Protein AF-0000000087191052 (afdb_homodimer)

Structure (mmCIF, N/CA/C/O backbone):
data_AF-0000000087191052-model_v1
#
loop_
_entity.id
_entity.type
_entity.pdbx_description
1 polymer 'GNAT family N-acetyltransferase'
#
loop_
_atom_site.group_PDB
_atom_site.id
_atom_site.type_symbol
_atom_site.label_atom_id
_atom_site.label_alt_id
_atom_site.label_comp_id
_atom_site.label_asym_id
_atom_site.label_entity_id
_atom_site.label_seq_id
_atom_site.pdbx_PDB_ins_code
_atom_site.Cartn_x
_atom_site.Cartn_y
_atom_site.Cartn_z
_atom_site.occupancy
_atom_site.B_iso_or_equiv
_atom_site.auth_seq_id
_atom_site.auth_comp_id
_atom_site.auth_asym_id
_atom_site.auth_atom_id
_atom_site.pdbx_PDB_model_num
ATOM 1 N N . MET A 1 1 ? -14.734 15.039 -5.195 1 70.12 1 MET A N 1
ATOM 2 C CA . MET A 1 1 ? -14.875 16.094 -4.203 1 70.12 1 MET A CA 1
ATOM 3 C C . MET A 1 1 ? -13.82 17.188 -4.414 1 70.12 1 MET A C 1
ATOM 5 O O . MET A 1 1 ? -12.633 16.938 -4.219 1 70.12 1 MET A O 1
ATOM 9 N N . HIS A 1 2 ? -14.039 18.281 -4.977 1 84.06 2 HIS A N 1
ATOM 10 C CA . HIS A 1 2 ? -13.234 19.469 -5.215 1 84.06 2 HIS A CA 1
ATOM 11 C C . HIS A 1 2 ? -14.086 20.734 -5.172 1 84.06 2 HIS A C 1
ATOM 13 O O . HIS A 1 2 ? -15.188 20.766 -5.723 1 84.06 2 HIS A O 1
ATOM 19 N N . PRO A 1 3 ? -13.711 21.688 -4.445 1 90.75 3 PRO A N 1
ATOM 20 C CA . PRO A 1 3 ? -12.523 21.766 -3.604 1 90.75 3 PRO A CA 1
ATOM 21 C C . PRO A 1 3 ? -12.719 21.141 -2.23 1 90.75 3 PRO A C 1
ATOM 23 O O . PRO A 1 3 ? -13.852 21.016 -1.763 1 90.75 3 PRO A O 1
ATOM 26 N N . ILE A 1 4 ? -11.594 20.703 -1.674 1 92.5 4 ILE A N 1
ATOM 27 C CA . ILE A 1 4 ? -11.594 20.141 -0.323 1 92.5 4 ILE A CA 1
ATOM 28 C C . ILE A 1 4 ? -11.469 21.281 0.695 1 92.5 4 ILE A C 1
ATOM 30 O O . ILE A 1 4 ? -10.617 22.156 0.548 1 92.5 4 ILE A O 1
ATOM 34 N N . THR A 1 5 ? -12.328 21.281 1.663 1 92.88 5 THR A N 1
ATOM 35 C CA . THR A 1 5 ? -12.164 22.078 2.875 1 92.88 5 THR A CA 1
ATOM 36 C C . THR A 1 5 ? -12.609 21.297 4.102 1 92.88 5 THR A C 1
ATOM 38 O O . THR A 1 5 ? -13.742 20.797 4.148 1 92.88 5 THR A O 1
ATOM 41 N N . VAL A 1 6 ? -11.742 21.094 4.977 1 94.81 6 VAL A N 1
ATOM 42 C CA . VAL A 1 6 ? -12.023 20.484 6.273 1 94.81 6 VAL A CA 1
ATOM 43 C C . VAL A 1 6 ? -11.594 21.438 7.391 1 94.81 6 VAL A C 1
ATOM 45 O O . VAL A 1 6 ? -10.438 21.875 7.422 1 94.81 6 VAL A O 1
ATOM 48 N N . THR A 1 7 ? -12.508 21.734 8.273 1 95.25 7 THR A N 1
ATOM 49 C CA . THR A 1 7 ? -12.234 22.734 9.297 1 95.25 7 THR A CA 1
ATOM 50 C C . THR A 1 7 ? -12.258 22.109 10.688 1 95.25 7 THR A C 1
ATOM 52 O O . THR A 1 7 ? -13.164 21.344 11.016 1 95.25 7 THR A O 1
ATOM 55 N N . GLY A 1 8 ? -11.109 22.391 11.438 1 95.19 8 GLY A N 1
ATOM 56 C CA . GLY A 1 8 ? -11.016 22 12.836 1 95.19 8 GLY A CA 1
ATOM 57 C C . GLY A 1 8 ? -11.117 23.172 13.797 1 95.19 8 GLY A C 1
ATOM 58 O O . GLY A 1 8 ? -11.781 24.156 13.5 1 95.19 8 GLY A O 1
ATOM 59 N N . SER A 1 9 ? -10.633 23.016 15.031 1 94.38 9 SER A N 1
ATOM 60 C CA . SER A 1 9 ? -10.734 24.031 16.078 1 94.38 9 SER A CA 1
ATOM 61 C C . SER A 1 9 ? -9.805 25.203 15.789 1 94.38 9 SER A C 1
ATOM 63 O O . SER A 1 9 ? -10.203 26.359 15.898 1 94.38 9 SER A O 1
ATOM 65 N N . ARG A 1 10 ? -8.547 24.844 15.391 1 96.44 10 ARG A N 1
ATOM 66 C CA . ARG A 1 10 ? -7.551 25.906 15.203 1 96.44 10 ARG A CA 1
ATOM 67 C C . ARG A 1 10 ? -6.973 25.859 13.789 1 96.44 10 ARG A C 1
ATOM 69 O O . ARG A 1 10 ? -6.344 26.812 13.344 1 96.44 10 ARG A O 1
ATOM 76 N N . LEU A 1 11 ? -7.203 24.734 13.102 1 97.44 11 LEU A N 1
ATOM 77 C CA . LEU A 1 11 ? -6.613 24.531 11.781 1 97.44 11 LEU A CA 1
ATOM 78 C C . LEU A 1 11 ? -7.684 24.188 10.75 1 97.44 11 LEU A C 1
ATOM 80 O O . LEU A 1 11 ? -8.797 23.797 11.117 1 97.44 11 LEU A O 1
ATOM 84 N N . ARG A 1 12 ? -7.324 24.359 9.508 1 97.06 12 ARG A N 1
ATOM 85 C CA . ARG A 1 12 ? -8.133 23.891 8.391 1 97.06 12 ARG A CA 1
ATOM 86 C C . ARG A 1 12 ? -7.258 23.297 7.289 1 97.06 12 ARG A C 1
ATOM 88 O O . ARG A 1 12 ? -6.113 23.719 7.109 1 97.06 12 ARG A O 1
ATOM 95 N N . LEU A 1 13 ? -7.82 22.312 6.613 1 97.62 13 LEU A N 1
ATOM 96 C CA . LEU A 1 13 ? -7.227 21.797 5.379 1 97.62 13 LEU A CA 1
ATOM 97 C C . LEU A 1 13 ? -7.895 22.422 4.156 1 97.62 13 LEU A C 1
ATOM 99 O O . LEU A 1 13 ? -9.117 22.578 4.121 1 97.62 13 LEU A O 1
ATOM 103 N N . ARG A 1 14 ? -7.156 22.781 3.215 1 97.5 14 ARG A N 1
ATOM 104 C CA . ARG A 1 14 ? -7.691 23.25 1.941 1 97.5 14 ARG A CA 1
ATOM 105 C C . ARG A 1 14 ? -6.758 22.891 0.789 1 97.5 14 ARG A C 1
ATOM 107 O O . ARG A 1 14 ? -5.633 22.453 1.01 1 97.5 14 ARG A O 1
ATOM 114 N N . GLU A 1 15 ? -7.246 23.156 -0.407 1 98.12 15 GLU A N 1
ATOM 115 C CA . GLU A 1 15 ? -6.422 22.891 -1.582 1 98.12 15 GLU A CA 1
ATOM 116 C C . GLU A 1 15 ? -5.168 23.766 -1.579 1 98.12 15 GLU A C 1
ATOM 118 O O . GLU A 1 15 ? -5.211 24.922 -1.147 1 98.12 15 GLU A O 1
ATOM 123 N N . ILE A 1 16 ? -4.055 23.188 -2.062 1 98.44 16 ILE A N 1
ATOM 124 C CA . ILE A 1 16 ? -2.85 23.969 -2.312 1 98.44 16 ILE A CA 1
ATOM 125 C C . ILE A 1 16 ? -3.053 24.844 -3.543 1 98.44 16 ILE A C 1
ATOM 127 O O . ILE A 1 16 ? -3.617 24.406 -4.543 1 98.44 16 ILE A O 1
ATOM 131 N N . ARG A 1 17 ? -2.588 26.062 -3.412 1 97.31 17 ARG A N 1
ATOM 132 C CA . ARG A 1 17 ? -2.688 27.047 -4.488 1 97.31 17 ARG A CA 1
ATOM 133 C C . ARG A 1 17 ? -1.308 27.422 -5.02 1 97.31 17 ARG A C 1
ATOM 135 O O . ARG A 1 17 ? -0.301 27.234 -4.332 1 97.31 17 ARG A O 1
ATOM 142 N N . GLY A 1 18 ? -1.327 27.922 -6.289 1 97.06 18 GLY A N 1
ATOM 143 C CA . GLY A 1 18 ? -0.077 28.406 -6.848 1 97.06 18 GLY A CA 1
ATOM 144 C C . GLY A 1 18 ? 0.587 29.469 -5.992 1 97.06 18 GLY A C 1
ATOM 145 O O . GLY A 1 18 ? 1.815 29.547 -5.93 1 97.06 18 GLY A O 1
ATOM 146 N N . THR A 1 19 ? -0.181 30.234 -5.262 1 97.81 19 THR A N 1
ATOM 147 C CA . THR A 1 19 ? 0.312 31.344 -4.465 1 97.81 19 THR A CA 1
ATOM 148 C C . THR A 1 19 ? 0.917 30.844 -3.154 1 97.81 19 THR A C 1
ATOM 150 O O . THR A 1 19 ? 1.458 31.641 -2.375 1 97.81 19 THR A O 1
ATOM 153 N N . ASP A 1 20 ? 0.966 29.547 -2.902 1 98.62 20 ASP A N 1
ATOM 154 C CA . ASP A 1 20 ? 1.434 29 -1.637 1 98.62 20 ASP A CA 1
ATOM 155 C C . ASP A 1 20 ? 2.928 28.688 -1.69 1 98.62 20 ASP A C 1
ATOM 157 O O . ASP A 1 20 ? 3.492 28.156 -0.731 1 98.62 20 ASP A O 1
ATOM 161 N N . LEU A 1 21 ? 3.529 29 -2.754 1 98.62 21 LEU A N 1
ATOM 162 C CA . LEU A 1 21 ? 4.887 28.531 -3.021 1 98.62 21 LEU A CA 1
ATOM 163 C C . LEU A 1 21 ? 5.832 28.953 -1.899 1 98.62 21 LEU A C 1
ATOM 165 O O . LEU A 1 21 ? 6.535 28.109 -1.336 1 98.62 21 LEU A O 1
ATOM 169 N N . ASP A 1 22 ? 5.848 30.188 -1.52 1 98.5 22 ASP A N 1
ATOM 170 C CA . ASP A 1 22 ? 6.789 30.656 -0.512 1 98.5 22 ASP A CA 1
ATOM 171 C C . ASP A 1 22 ? 6.52 30.016 0.844 1 98.5 22 ASP A C 1
ATOM 173 O O . ASP A 1 22 ? 7.445 29.562 1.524 1 98.5 22 ASP A O 1
ATOM 177 N N . ALA A 1 23 ? 5.312 29.984 1.208 1 98.62 23 ALA A N 1
ATOM 178 C CA . ALA A 1 23 ? 4.945 29.438 2.506 1 98.62 23 ALA A CA 1
ATOM 179 C C . ALA A 1 23 ? 5.262 27.938 2.572 1 98.62 23 ALA A C 1
ATOM 181 O O . ALA A 1 23 ? 5.77 27.453 3.584 1 98.62 23 ALA A O 1
ATOM 182 N N . LEU A 1 24 ? 4.996 27.203 1.52 1 98.69 24 LEU A N 1
ATOM 183 C CA . LEU A 1 24 ? 5.281 25.766 1.483 1 98.69 24 LEU A CA 1
ATOM 184 C C . LEU A 1 24 ? 6.785 25.516 1.461 1 98.69 24 LEU A C 1
ATOM 186 O O . LEU A 1 24 ? 7.27 24.578 2.094 1 98.69 24 LEU A O 1
ATOM 190 N N . HIS A 1 25 ? 7.457 26.375 0.729 1 98.62 25 HIS A N 1
ATOM 191 C CA . HIS A 1 25 ? 8.906 26.219 0.7 1 98.62 25 HIS A CA 1
ATOM 192 C C . HIS A 1 25 ? 9.516 26.453 2.078 1 98.62 25 HIS A C 1
ATOM 194 O O . HIS A 1 25 ? 10.492 25.797 2.455 1 98.62 25 HIS A O 1
ATOM 200 N N . ALA A 1 26 ? 8.93 27.391 2.818 1 98.44 26 ALA A N 1
ATOM 201 C CA . ALA A 1 26 ? 9.391 27.641 4.18 1 98.44 26 ALA A CA 1
ATOM 202 C C . ALA A 1 26 ? 9.266 26.391 5.043 1 98.44 26 ALA A C 1
ATOM 204 O O . ALA A 1 26 ? 10 26.219 6.02 1 98.44 26 ALA A O 1
ATOM 205 N N . VAL A 1 27 ? 8.422 25.469 4.699 1 98.12 27 VAL A N 1
ATOM 206 C CA . VAL A 1 27 ? 8.203 24.234 5.441 1 98.12 27 VAL A CA 1
ATOM 207 C C . VAL A 1 27 ? 9.016 23.109 4.82 1 98.12 27 VAL A C 1
ATOM 209 O O . VAL A 1 27 ? 9.945 22.594 5.445 1 98.12 27 VAL A O 1
ATOM 212 N N . GLN A 1 28 ? 8.812 22.797 3.557 1 97.44 28 GLN A N 1
ATOM 213 C CA . GLN A 1 28 ? 9.391 21.656 2.857 1 97.44 28 GLN A CA 1
ATOM 214 C C . GLN A 1 28 ? 10.891 21.844 2.643 1 97.44 28 GLN A C 1
ATOM 216 O O . GLN A 1 28 ? 11.617 20.875 2.412 1 97.44 28 GLN A O 1
ATOM 221 N N . GLY A 1 29 ? 11.266 23.016 2.627 1 97.12 29 GLY A N 1
ATOM 222 C CA . GLY A 1 29 ? 12.672 23.328 2.439 1 97.12 29 GLY A CA 1
ATOM 223 C C . GLY A 1 29 ? 13.438 23.453 3.744 1 97.12 29 GLY A C 1
ATOM 224 O O . GLY A 1 29 ? 14.648 23.688 3.74 1 97.12 29 GLY A O 1
ATOM 225 N N . HIS A 1 30 ? 12.766 23.312 4.848 1 97.06 30 HIS A N 1
ATOM 226 C CA . HIS A 1 30 ? 13.391 23.484 6.156 1 97.06 30 HIS A CA 1
ATOM 227 C C . HIS A 1 30 ? 14.18 22.234 6.551 1 97.06 30 HIS A C 1
ATOM 229 O O . HIS A 1 30 ? 13.641 21.125 6.547 1 97.06 30 HIS A O 1
ATOM 235 N N . ALA A 1 31 ? 15.367 22.391 6.984 1 94.94 31 ALA A N 1
ATOM 236 C CA . ALA A 1 31 ? 16.281 21.297 7.285 1 94.94 31 ALA A CA 1
ATOM 237 C C . ALA A 1 31 ? 15.742 20.438 8.422 1 94.94 31 ALA A C 1
ATOM 239 O O . ALA A 1 31 ? 15.852 19.203 8.391 1 94.94 31 ALA A O 1
ATOM 240 N N . ASP A 1 32 ? 15.195 21 9.414 1 94.31 32 ASP A N 1
ATOM 241 C CA . ASP A 1 32 ? 14.672 20.266 10.555 1 94.31 32 ASP A CA 1
ATOM 242 C C . ASP A 1 32 ? 13.508 19.375 10.141 1 94.31 32 ASP A C 1
ATOM 244 O O . ASP A 1 32 ? 13.352 18.266 10.656 1 94.31 32 ASP A O 1
ATOM 248 N N . VAL A 1 33 ? 12.672 19.875 9.25 1 94.38 33 VAL A N 1
ATOM 249 C CA . VAL A 1 33 ? 11.555 19.094 8.734 1 94.38 33 VAL A CA 1
ATOM 250 C C . VAL A 1 33 ? 12.078 17.922 7.914 1 94.38 33 VAL A C 1
ATOM 252 O O . VAL A 1 33 ? 11.648 16.781 8.109 1 94.38 33 VAL A O 1
ATOM 255 N N . ALA A 1 34 ? 13.023 18.203 7.07 1 92.69 34 ALA A N 1
ATOM 256 C CA . ALA A 1 34 ? 13.609 17.219 6.168 1 92.69 34 ALA A CA 1
ATOM 257 C C . ALA A 1 34 ? 14.211 16.047 6.953 1 92.69 34 ALA A C 1
ATOM 259 O O . ALA A 1 34 ? 14.164 14.898 6.5 1 92.69 34 ALA A O 1
ATOM 260 N N . GLN A 1 35 ? 14.68 16.281 8.062 1 88.5 35 GLN A N 1
ATOM 261 C CA . GLN A 1 35 ? 15.32 15.258 8.883 1 88.5 35 GLN A CA 1
ATOM 262 C C . GLN A 1 35 ? 14.344 14.141 9.242 1 88.5 35 GLN A C 1
ATOM 264 O O . GLN A 1 35 ? 14.742 12.984 9.406 1 88.5 35 GLN A O 1
ATOM 269 N N . HIS A 1 36 ? 13.125 14.422 9.297 1 86.25 36 HIS A N 1
ATOM 270 C CA . HIS A 1 36 ? 12.117 13.453 9.703 1 86.25 36 HIS A CA 1
ATOM 271 C C . HIS A 1 36 ? 11.43 12.836 8.484 1 86.25 36 HIS A C 1
ATOM 273 O O . HIS A 1 36 ? 10.578 11.961 8.633 1 86.25 36 HIS A O 1
ATOM 279 N N . MET A 1 37 ? 11.797 13.281 7.383 1 85.25 37 MET A N 1
ATOM 280 C CA . MET A 1 37 ? 11.211 12.781 6.148 1 85.25 37 MET A CA 1
ATOM 281 C C . MET A 1 37 ? 12.203 11.906 5.383 1 85.25 37 MET A C 1
ATOM 283 O O . MET A 1 37 ? 12.609 10.852 5.871 1 85.25 37 MET A O 1
ATOM 287 N N . ARG A 1 38 ? 12.617 12.25 4.258 1 79 38 ARG A N 1
ATOM 288 C CA . ARG A 1 38 ? 13.555 11.461 3.461 1 79 38 ARG A CA 1
ATOM 289 C C . ARG A 1 38 ? 14.969 12.031 3.561 1 79 38 ARG A C 1
ATOM 291 O O . ARG A 1 38 ? 15.844 11.672 2.77 1 79 38 ARG A O 1
ATOM 298 N N . GLY A 1 39 ? 15.203 12.922 4.449 1 80.5 39 GLY A N 1
ATOM 299 C CA . GLY A 1 39 ? 16.516 13.398 4.84 1 80.5 39 GLY A CA 1
ATOM 300 C C . GLY A 1 39 ? 16.984 14.586 4.023 1 80.5 39 GLY A C 1
ATOM 301 O O . GLY A 1 39 ? 18.031 15.18 4.324 1 80.5 39 GLY A O 1
ATOM 302 N N . ARG A 1 40 ? 16.25 14.984 2.994 1 88.25 40 ARG A N 1
ATOM 303 C CA . ARG A 1 40 ? 16.734 16.109 2.199 1 88.25 40 ARG A CA 1
ATOM 304 C C . ARG A 1 40 ? 15.664 17.203 2.082 1 88.25 40 ARG A C 1
ATOM 306 O O . ARG A 1 40 ? 14.523 16.906 1.724 1 88.25 40 ARG A O 1
ATOM 313 N N . ALA A 1 41 ? 16.125 18.5 2.303 1 94.69 41 ALA A N 1
ATOM 314 C CA . ALA A 1 41 ? 15.242 19.641 2.109 1 94.69 41 ALA A CA 1
ATOM 315 C C . ALA A 1 41 ? 14.938 19.859 0.63 1 94.69 41 ALA A C 1
ATOM 317 O O . ALA A 1 41 ? 15.82 19.734 -0.218 1 94.69 41 ALA A O 1
ATOM 318 N N . GLN A 1 42 ? 13.75 20.172 0.401 1 96.56 42 GLN A N 1
ATOM 319 C CA . GLN A 1 42 ? 13.367 20.375 -0.989 1 96.56 42 GLN A CA 1
ATOM 320 C C . GLN A 1 42 ? 13.758 21.781 -1.462 1 96.56 42 GLN A C 1
ATOM 322 O O . GLN A 1 42 ? 13.695 22.734 -0.693 1 96.56 42 GLN A O 1
ATOM 327 N N . THR A 1 43 ? 14.148 21.891 -2.676 1 97.62 43 THR A N 1
ATOM 328 C CA . THR A 1 43 ? 14.398 23.188 -3.297 1 97.62 43 THR A CA 1
ATOM 329 C C . THR A 1 43 ? 13.086 23.891 -3.639 1 97.62 43 THR A C 1
ATOM 331 O O . THR A 1 43 ? 12.031 23.25 -3.65 1 97.62 43 THR A O 1
ATOM 334 N N . ARG A 1 44 ? 13.219 25.172 -3.91 1 97.88 44 ARG A N 1
ATOM 335 C CA . ARG A 1 44 ? 12.039 25.938 -4.309 1 97.88 44 ARG A CA 1
ATOM 336 C C . ARG A 1 44 ? 11.406 25.359 -5.566 1 97.88 44 ARG A C 1
ATOM 338 O O . ARG A 1 44 ? 10.18 25.281 -5.668 1 97.88 44 ARG A O 1
ATOM 345 N N . ASP A 1 45 ? 12.242 24.953 -6.547 1 98.12 45 ASP A N 1
ATOM 346 C CA . ASP A 1 45 ? 11.758 24.359 -7.789 1 98.12 45 ASP A CA 1
ATOM 347 C C . ASP A 1 45 ? 11.023 23.047 -7.516 1 98.12 45 ASP A C 1
ATOM 349 O O . ASP A 1 45 ? 9.992 22.766 -8.133 1 98.12 45 ASP A O 1
ATOM 353 N N . GLU A 1 46 ? 11.539 22.266 -6.641 1 97.62 46 GLU A N 1
ATOM 354 C CA . GLU A 1 46 ? 10.898 21.016 -6.285 1 97.62 46 GLU A CA 1
ATOM 355 C C . GLU A 1 46 ? 9.539 21.25 -5.625 1 97.62 46 GLU A C 1
ATOM 357 O O . GLU A 1 46 ? 8.586 20.5 -5.855 1 97.62 46 GLU A O 1
ATOM 362 N N . VAL A 1 47 ? 9.5 22.25 -4.789 1 98.38 47 VAL A N 1
ATOM 363 C CA . VAL A 1 47 ? 8.234 22.609 -4.152 1 98.38 47 VAL A CA 1
ATOM 364 C C . VAL A 1 47 ? 7.242 23.078 -5.211 1 98.38 47 VAL A C 1
ATOM 366 O O . VAL A 1 47 ? 6.062 22.719 -5.176 1 98.38 47 VAL A O 1
ATOM 369 N N . ALA A 1 48 ? 7.684 23.891 -6.168 1 98.5 48 ALA A N 1
ATOM 370 C CA . ALA A 1 48 ? 6.824 24.328 -7.266 1 98.5 48 ALA A CA 1
ATOM 371 C C . ALA A 1 48 ? 6.281 23.141 -8.047 1 98.5 48 ALA A C 1
ATOM 373 O O . ALA A 1 48 ? 5.102 23.109 -8.414 1 98.5 48 ALA A O 1
ATOM 374 N N . GLU A 1 49 ? 7.148 22.203 -8.297 1 98.06 49 GLU A N 1
ATOM 375 C CA . GLU A 1 49 ? 6.719 20.969 -8.961 1 98.06 49 GLU A CA 1
ATOM 376 C C . GLU A 1 49 ? 5.664 20.234 -8.141 1 98.06 49 GLU A C 1
ATOM 378 O O . GLU A 1 49 ? 4.703 19.688 -8.688 1 98.06 49 GLU A O 1
ATOM 383 N N . SER A 1 50 ? 5.934 20.234 -6.852 1 97.12 50 SER A N 1
ATOM 384 C CA . SER A 1 50 ? 4.973 19.578 -5.969 1 97.12 50 SER A CA 1
ATOM 385 C C . SER A 1 50 ? 3.617 20.266 -6.02 1 97.12 50 SER A C 1
ATOM 387 O O . SER A 1 50 ? 2.576 19.609 -5.941 1 97.12 50 SER A O 1
ATOM 389 N N . ILE A 1 51 ? 3.588 21.531 -6.086 1 98.44 51 ILE A N 1
ATOM 390 C CA . ILE A 1 51 ? 2.354 22.312 -6.188 1 98.44 51 ILE A CA 1
ATOM 391 C C . ILE A 1 51 ? 1.637 21.969 -7.492 1 98.44 51 ILE A C 1
ATOM 393 O O . ILE A 1 51 ? 0.417 21.781 -7.508 1 98.44 51 ILE A O 1
ATOM 397 N N . SER A 1 52 ? 2.396 21.891 -8.539 1 98.06 52 SER A N 1
ATOM 398 C CA . SER A 1 52 ? 1.825 21.5 -9.828 1 98.06 52 SER A CA 1
ATOM 399 C C . SER A 1 52 ? 1.214 20.094 -9.758 1 98.06 52 SER A C 1
ATOM 401 O O . SER A 1 52 ? 0.129 19.859 -10.297 1 98.06 52 SER A O 1
ATOM 403 N N . ARG A 1 53 ? 1.905 19.203 -9.102 1 97.62 53 ARG A N 1
ATOM 404 C CA . ARG A 1 53 ? 1.378 17.859 -8.93 1 97.62 53 ARG A CA 1
ATOM 405 C C . ARG A 1 53 ? 0.085 17.875 -8.117 1 97.62 53 ARG A C 1
ATOM 407 O O . ARG A 1 53 ? -0.86 17.156 -8.438 1 97.62 53 ARG A O 1
ATOM 414 N N . ALA A 1 54 ? 0.105 18.672 -7.09 1 97.69 54 ALA A N 1
ATOM 415 C CA . ALA A 1 54 ? -1.092 18.797 -6.262 1 97.69 54 ALA A CA 1
ATOM 416 C C . ALA A 1 54 ? -2.297 19.234 -7.098 1 97.69 54 ALA A C 1
ATOM 418 O O . ALA A 1 54 ? -3.391 18.688 -6.941 1 97.69 54 ALA A O 1
ATOM 419 N N . ALA A 1 55 ? -2.084 20.172 -7.922 1 96.62 55 ALA A N 1
ATOM 420 C CA . ALA A 1 55 ? -3.152 20.641 -8.805 1 96.62 55 ALA A CA 1
ATOM 421 C C . ALA A 1 55 ? -3.633 19.516 -9.719 1 96.62 55 ALA A C 1
ATOM 423 O O . ALA A 1 55 ? -4.836 19.375 -9.953 1 96.62 55 ALA A O 1
ATOM 424 N N . GLY A 1 56 ? -2.707 18.797 -10.281 1 96.5 56 GLY A N 1
ATOM 425 C CA . GLY A 1 56 ? -3.061 17.656 -11.102 1 96.5 56 GLY A CA 1
ATOM 426 C C . GLY A 1 56 ? -3.896 16.625 -10.359 1 96.5 56 GLY A C 1
ATOM 427 O O . GLY A 1 56 ? -4.902 16.141 -10.883 1 96.5 56 GLY A O 1
ATOM 428 N N . HIS A 1 57 ? -3.477 16.297 -9.203 1 97 57 HIS A N 1
ATOM 429 C CA . HIS A 1 57 ? -4.219 15.344 -8.383 1 97 57 HIS A CA 1
ATOM 430 C C . HIS A 1 57 ? -5.609 15.867 -8.047 1 97 57 HIS A C 1
ATOM 432 O O . HIS A 1 57 ? -6.578 15.102 -8.023 1 97 57 HIS A O 1
ATOM 438 N N . ALA A 1 58 ? -5.68 17.125 -7.766 1 96.5 58 ALA A N 1
ATOM 439 C CA . ALA A 1 58 ? -6.945 17.75 -7.387 1 96.5 58 ALA A CA 1
ATOM 440 C C . ALA A 1 58 ? -7.984 17.594 -8.5 1 96.5 58 ALA A C 1
ATOM 442 O O . ALA A 1 58 ? -9.18 17.484 -8.227 1 96.5 58 ALA A O 1
ATOM 443 N N . GLY A 1 59 ? -7.566 17.547 -9.742 1 94.88 59 GLY A N 1
ATOM 444 C CA . GLY A 1 59 ? -8.469 17.469 -10.883 1 94.88 59 GLY A CA 1
ATOM 445 C C . GLY A 1 59 ? -8.664 16.062 -11.391 1 94.88 59 GLY A C 1
ATOM 446 O O . GLY A 1 59 ? -9.422 15.828 -12.336 1 94.88 59 GLY A O 1
ATOM 447 N N . ALA A 1 60 ? -8.008 15.125 -10.773 1 95.94 60 ALA A N 1
ATOM 448 C CA . ALA A 1 60 ? -8.055 13.742 -11.258 1 95.94 60 ALA A CA 1
ATOM 449 C C . ALA A 1 60 ? -9.422 13.117 -11 1 95.94 60 ALA A C 1
ATOM 451 O O . ALA A 1 60 ? -10.07 13.422 -10 1 95.94 60 ALA A O 1
ATOM 452 N N . VAL A 1 61 ? -9.914 12.195 -11.961 1 95.19 61 VAL A N 1
ATOM 453 C CA . VAL A 1 61 ? -11.148 11.43 -11.812 1 95.19 61 VAL A CA 1
ATOM 454 C C . VAL A 1 61 ? -10.883 9.953 -12.102 1 95.19 61 VAL A C 1
ATOM 456 O O . VAL A 1 61 ? -10.633 9.578 -13.242 1 95.19 61 VAL A O 1
ATOM 459 N N . PRO A 1 62 ? -10.969 9.07 -11.18 1 95.12 62 PRO A N 1
ATOM 460 C CA . PRO A 1 62 ? -11.195 9.359 -9.766 1 95.12 62 PRO A CA 1
ATOM 461 C C . PRO A 1 62 ? -9.977 9.969 -9.086 1 95.12 62 PRO A C 1
ATOM 463 O O . PRO A 1 62 ? -8.844 9.711 -9.492 1 95.12 62 PRO A O 1
ATOM 466 N N . ARG A 1 63 ? -10.18 10.797 -8.062 1 97.31 63 ARG A N 1
ATOM 467 C CA . ARG A 1 63 ? -9.094 11.336 -7.238 1 97.31 63 ARG A CA 1
ATOM 468 C C . ARG A 1 63 ? -8.648 10.328 -6.188 1 97.31 63 ARG A C 1
ATOM 470 O O . ARG A 1 63 ? -9.477 9.781 -5.457 1 97.31 63 ARG A O 1
ATOM 477 N N . THR A 1 64 ? -7.344 10.031 -6.133 1 97.88 64 THR A N 1
ATOM 478 C CA . THR A 1 64 ? -6.836 9.055 -5.172 1 97.88 64 THR A CA 1
ATOM 479 C C . THR A 1 64 ? -5.738 9.672 -4.305 1 97.88 64 THR A C 1
ATOM 481 O O . THR A 1 64 ? -5.262 9.039 -3.361 1 97.88 64 THR A O 1
ATOM 484 N N . VAL A 1 65 ? -5.312 10.875 -4.621 1 98.5 65 VAL A N 1
ATOM 485 C CA . VAL A 1 65 ? -4.246 11.562 -3.906 1 98.5 65 VAL A CA 1
ATOM 486 C C . VAL A 1 65 ? -4.723 12.945 -3.479 1 98.5 65 VAL A C 1
ATOM 488 O O . VAL A 1 65 ? -5.203 13.727 -4.305 1 98.5 65 VAL A O 1
ATOM 491 N N . TYR A 1 66 ? -4.641 13.219 -2.227 1 98.5 66 TYR A N 1
ATOM 492 C CA . TYR A 1 66 ? -4.984 14.523 -1.659 1 98.5 66 TYR A CA 1
ATOM 493 C C . TYR A 1 66 ? -3.762 15.188 -1.042 1 98.5 66 TYR A C 1
ATOM 495 O O . TYR A 1 66 ? -3.209 14.695 -0.057 1 98.5 66 TYR A O 1
ATOM 503 N N . MET A 1 67 ? -3.281 16.203 -1.64 1 98.62 67 MET A N 1
ATOM 504 C CA . MET A 1 67 ? -2.248 17.078 -1.104 1 98.62 67 MET A CA 1
ATOM 505 C C . MET A 1 67 ? -2.834 18.438 -0.711 1 98.62 67 MET A C 1
ATOM 507 O O . MET A 1 67 ? -3.318 19.188 -1.567 1 98.62 67 MET A O 1
ATOM 511 N N . LEU A 1 68 ? -2.771 18.719 0.573 1 98.69 68 LEU A N 1
ATOM 512 C CA . LEU A 1 68 ? -3.539 19.859 1.072 1 98.69 68 LEU A CA 1
ATOM 513 C C . LEU A 1 68 ? -2.666 20.781 1.924 1 98.69 68 LEU A C 1
ATOM 515 O O . LEU A 1 68 ? -1.698 20.328 2.539 1 98.69 68 LEU A O 1
ATOM 519 N N . ALA A 1 69 ? -2.99 22.016 1.89 1 98.81 69 ALA A N 1
ATOM 520 C CA . ALA A 1 69 ? -2.363 22.984 2.779 1 98.81 69 ALA A CA 1
ATOM 521 C C . ALA A 1 69 ? -2.961 22.922 4.18 1 98.81 69 ALA A C 1
ATOM 523 O O . ALA A 1 69 ? -4.176 22.766 4.34 1 98.81 69 ALA A O 1
ATOM 524 N N . VAL A 1 70 ? -2.141 22.984 5.16 1 98.81 70 VAL A N 1
ATOM 525 C CA . VAL A 1 70 ? -2.574 23.172 6.539 1 98.81 70 VAL A CA 1
ATOM 526 C C . VAL A 1 70 ? -2.525 24.656 6.895 1 98.81 70 VAL A C 1
ATOM 528 O O . VAL A 1 70 ? -1.457 25.281 6.863 1 98.81 70 VAL A O 1
ATOM 531 N N . VAL A 1 71 ? -3.68 25.188 7.277 1 98.69 71 VAL A N 1
ATOM 532 C CA . VAL A 1 71 ? -3.785 26.625 7.488 1 98.69 71 VAL A CA 1
ATOM 533 C C . VAL A 1 71 ? -4.289 26.906 8.906 1 98.69 71 VAL A C 1
ATOM 535 O O . VAL A 1 71 ? -5.254 26.281 9.359 1 98.69 71 VAL A O 1
ATOM 538 N N . ARG A 1 72 ? -3.586 27.797 9.562 1 98.19 72 ARG A N 1
ATOM 539 C CA . ARG A 1 72 ? -4.004 28.219 10.891 1 98.19 72 ARG A CA 1
ATOM 540 C C . ARG A 1 72 ? -5.164 29.203 10.805 1 98.19 72 ARG A C 1
ATOM 542 O O . ARG A 1 72 ? -5.078 30.219 10.094 1 98.19 72 ARG A O 1
ATOM 549 N N . SER A 1 73 ? -6.148 28.969 11.523 1 95.44 73 SER A N 1
ATOM 550 C CA . SER A 1 73 ? -7.391 29.734 11.414 1 95.44 73 SER A CA 1
ATOM 551 C C . SER A 1 73 ? -7.215 31.141 11.953 1 95.44 73 SER A C 1
ATOM 553 O O . SER A 1 73 ? -7.805 32.094 11.422 1 95.44 73 SER A O 1
ATOM 555 N N . ALA A 1 74 ? -6.363 31.328 12.945 1 96.06 74 ALA A N 1
ATOM 556 C CA . ALA A 1 74 ? -6.234 32.594 13.648 1 96.06 74 ALA A CA 1
ATOM 557 C C . ALA A 1 74 ? -5.684 33.688 12.727 1 96.06 74 ALA A C 1
ATOM 559 O O . ALA A 1 74 ? -6.031 34.844 12.867 1 96.06 74 ALA A O 1
ATOM 560 N N . ASP A 1 75 ? -4.871 33.344 11.742 1 96.88 75 ASP A N 1
ATOM 561 C CA . ASP A 1 75 ? -4.23 34.344 10.906 1 96.88 75 ASP A CA 1
ATOM 562 C C . ASP A 1 75 ? -4.156 33.906 9.453 1 96.88 75 ASP A C 1
ATOM 564 O O . ASP A 1 75 ? -3.467 34.531 8.641 1 96.88 75 ASP A O 1
ATOM 568 N N . ALA A 1 76 ? -4.758 32.75 9.133 1 96.94 76 ALA A N 1
ATOM 569 C CA . ALA A 1 76 ? -4.832 32.188 7.789 1 96.94 76 ALA A CA 1
ATOM 570 C C . ALA A 1 76 ? -3.441 31.859 7.254 1 96.94 76 ALA A C 1
ATOM 572 O O . ALA A 1 76 ? -3.234 31.797 6.039 1 96.94 76 ALA A O 1
ATOM 573 N N . ARG A 1 77 ? -2.533 31.656 8.133 1 97.94 77 ARG A N 1
ATOM 574 C CA . ARG A 1 77 ? -1.167 31.328 7.742 1 97.94 77 ARG A CA 1
ATOM 575 C C . ARG A 1 77 ? -1.047 29.844 7.383 1 97.94 77 ARG A C 1
ATOM 577 O O . ARG A 1 77 ? -1.521 28.984 8.125 1 97.94 77 ARG A O 1
ATOM 584 N N . LEU A 1 78 ? -0.475 29.625 6.18 1 98.75 78 LEU A N 1
ATOM 585 C CA . LEU A 1 78 ? -0.112 28.25 5.844 1 98.75 78 LEU A CA 1
ATOM 586 C C . LEU A 1 78 ? 1.065 27.781 6.691 1 98.75 78 LEU A C 1
ATOM 588 O O . LEU A 1 78 ? 2.146 28.375 6.645 1 98.75 78 LEU A O 1
ATOM 592 N N . ILE A 1 79 ? 0.837 26.719 7.453 1 98.75 79 ILE A N 1
ATOM 593 C CA . ILE A 1 79 ? 1.879 26.328 8.398 1 98.75 79 ILE A CA 1
ATOM 594 C C . ILE A 1 79 ? 2.406 24.938 8.039 1 98.75 79 ILE A C 1
ATOM 596 O O . ILE A 1 79 ? 3.291 24.406 8.719 1 98.75 79 ILE A O 1
ATOM 600 N N . GLY A 1 80 ? 1.845 24.328 6.98 1 98.75 80 GLY A N 1
ATOM 601 C CA . GLY A 1 80 ? 2.314 23 6.637 1 98.75 80 GLY A CA 1
ATOM 602 C C . GLY A 1 80 ? 1.551 22.375 5.484 1 98.75 80 GLY A C 1
ATOM 603 O O . GLY A 1 80 ? 0.829 23.062 4.766 1 98.75 80 GLY A O 1
ATOM 604 N N . ARG A 1 81 ? 1.817 21.141 5.234 1 98.69 81 ARG A N 1
ATOM 605 C CA . ARG A 1 81 ? 1.171 20.312 4.227 1 98.69 81 ARG A CA 1
ATOM 606 C C . ARG A 1 81 ? 0.716 18.984 4.824 1 98.69 81 ARG A C 1
ATOM 608 O O . ARG A 1 81 ? 1.372 18.438 5.715 1 98.69 81 ARG A O 1
ATOM 615 N N . ALA A 1 82 ? -0.399 18.531 4.363 1 98.56 82 ALA A N 1
ATOM 616 C CA . ALA A 1 82 ? -0.961 17.25 4.762 1 98.56 82 ALA A CA 1
ATOM 617 C C . ALA A 1 82 ? -1.365 16.422 3.543 1 98.56 82 ALA A C 1
ATOM 619 O O . ALA A 1 82 ? -1.903 16.953 2.572 1 98.56 82 ALA A O 1
ATOM 620 N N . ASP A 1 83 ? -1.143 15.164 3.607 1 98.62 83 ASP A N 1
ATOM 621 C CA . ASP A 1 83 ? -1.406 14.273 2.486 1 98.62 83 ASP A CA 1
ATOM 622 C C . ASP A 1 83 ? -2.291 13.102 2.914 1 98.62 83 ASP A C 1
ATOM 624 O O . ASP A 1 83 ? -2.131 12.562 4.012 1 98.62 83 ASP A O 1
ATOM 628 N N . LEU A 1 84 ? -3.182 12.727 2.121 1 98.81 84 LEU A N 1
ATOM 629 C CA . LEU A 1 84 ? -3.959 11.492 2.223 1 98.81 84 LEU A CA 1
ATOM 630 C C . LEU A 1 84 ? -4.016 10.773 0.878 1 98.81 84 LEU A C 1
ATOM 632 O O . LEU A 1 84 ? -4.52 11.32 -0.103 1 98.81 84 LEU A O 1
ATOM 636 N N . ASP A 1 85 ? -3.43 9.625 0.781 1 98.88 85 ASP A N 1
ATOM 637 C CA . ASP A 1 85 ? -3.43 8.797 -0.424 1 98.88 85 ASP A CA 1
ATOM 638 C C . ASP A 1 85 ? -4.289 7.551 -0.235 1 98.88 85 ASP A C 1
ATOM 640 O O . ASP A 1 85 ? -4.133 6.828 0.75 1 98.88 85 ASP A O 1
ATOM 644 N N . LEU A 1 86 ? -5.191 7.336 -1.156 1 98.75 86 LEU A N 1
ATOM 645 C CA . LEU A 1 86 ? -5.941 6.086 -1.1 1 98.75 86 LEU A CA 1
ATOM 646 C C . LEU A 1 86 ? -5.02 4.887 -1.3 1 98.75 86 LEU A C 1
ATOM 648 O O . LEU A 1 86 ? -4.105 4.934 -2.127 1 98.75 86 LEU A O 1
ATOM 652 N N . ASP A 1 87 ? -5.184 3.889 -0.476 1 98.62 87 ASP A N 1
ATOM 653 C CA . ASP A 1 87 ? -4.375 2.674 -0.487 1 98.62 87 ASP A CA 1
ATOM 654 C C . ASP A 1 87 ? -4.941 1.647 -1.467 1 98.62 87 ASP A C 1
ATOM 656 O O . ASP A 1 87 ? -5.988 1.049 -1.21 1 98.62 87 ASP A O 1
ATOM 660 N N . PRO A 1 88 ? -4.211 1.378 -2.553 1 97.88 88 PRO A N 1
ATOM 661 C CA . PRO A 1 88 ? -4.766 0.458 -3.545 1 97.88 88 PRO A CA 1
ATOM 662 C C . PRO A 1 88 ? -4.73 -0.999 -3.088 1 97.88 88 PRO A C 1
ATOM 664 O O . PRO A 1 88 ? -5.316 -1.869 -3.736 1 97.88 88 PRO A O 1
ATOM 667 N N . PHE A 1 89 ? -4.133 -1.315 -1.945 1 97.69 89 PHE A N 1
ATOM 668 C CA . PHE A 1 89 ? -3.953 -2.701 -1.529 1 97.69 89 PHE A CA 1
ATOM 669 C C . PHE A 1 89 ? -4.926 -3.062 -0.414 1 97.69 89 PHE A C 1
ATOM 671 O O . PHE A 1 89 ? -4.859 -4.16 0.142 1 97.69 89 PHE A O 1
ATOM 678 N N . SER A 1 90 ? -5.777 -2.176 -0.037 1 97.62 90 SER A N 1
ATOM 679 C CA . SER A 1 90 ? -6.781 -2.367 1.005 1 97.62 90 SER A CA 1
ATOM 680 C C . SER A 1 90 ? -8.125 -1.783 0.59 1 97.62 90 SER A C 1
ATOM 682 O O . SER A 1 90 ? -8.18 -0.826 -0.184 1 97.62 90 SER A O 1
ATOM 684 N N . GLU A 1 91 ? -9.156 -2.41 1.11 1 97.06 91 GLU A N 1
ATOM 685 C CA . GLU A 1 91 ? -10.484 -1.866 0.839 1 97.06 91 GLU A CA 1
ATOM 686 C C . GLU A 1 91 ? -10.773 -0.656 1.722 1 97.06 91 GLU A C 1
ATOM 688 O O . GLU A 1 91 ? -10.562 -0.702 2.936 1 97.06 91 GLU A O 1
ATOM 693 N N . LYS A 1 92 ? -11.203 0.478 1.088 1 98.38 92 LYS A N 1
ATOM 694 C CA . LYS A 1 92 ? -11.617 1.691 1.786 1 98.38 92 LYS A CA 1
ATOM 695 C C . LYS A 1 92 ? -10.555 2.135 2.793 1 98.38 92 LYS A C 1
ATOM 697 O O . LYS A 1 92 ? -10.867 2.385 3.959 1 98.38 92 LYS A O 1
ATOM 702 N N . ALA A 1 93 ? -9.336 2.217 2.354 1 98.88 93 ALA A N 1
ATOM 703 C CA . ALA A 1 93 ? -8.242 2.604 3.236 1 98.88 93 ALA A CA 1
ATOM 704 C C . ALA A 1 93 ? -7.395 3.709 2.611 1 98.88 93 ALA A C 1
ATOM 706 O O . ALA A 1 93 ? -7.398 3.887 1.391 1 98.88 93 ALA A O 1
ATOM 707 N N . GLY A 1 94 ? -6.73 4.434 3.438 1 98.88 94 GLY A N 1
ATOM 708 C CA . GLY A 1 94 ? -5.781 5.445 3.004 1 98.88 94 GLY A CA 1
ATOM 709 C C . GLY A 1 94 ? -4.613 5.617 3.957 1 98.88 94 GLY A C 1
ATOM 710 O O . GLY A 1 94 ? -4.691 5.215 5.121 1 98.88 94 GLY A O 1
ATOM 711 N N . THR A 1 95 ? -3.525 6.117 3.449 1 98.94 95 THR A N 1
ATOM 712 C CA . THR A 1 95 ? -2.381 6.5 4.27 1 98.94 95 THR A CA 1
ATOM 713 C C . THR A 1 95 ? -2.26 8.016 4.352 1 98.94 95 THR A C 1
ATOM 715 O O . THR A 1 95 ? -2.627 8.727 3.414 1 98.94 95 THR A O 1
ATOM 718 N N . ILE A 1 96 ? -1.757 8.461 5.52 1 98.81 96 ILE A N 1
ATOM 719 C CA . ILE A 1 96 ? -1.669 9.898 5.719 1 98.81 96 ILE A CA 1
ATOM 720 C C . ILE A 1 96 ? -0.24 10.281 6.098 1 98.81 96 ILE A C 1
ATOM 722 O O . ILE A 1 96 ? 0.534 9.445 6.555 1 98.81 96 ILE A O 1
ATOM 726 N N . GLY A 1 97 ? 0.125 11.453 5.867 1 97.81 97 GLY A N 1
ATOM 727 C CA . GLY A 1 97 ? 1.338 12.125 6.297 1 97.81 97 GLY A CA 1
ATOM 728 C C . GLY A 1 97 ? 1.196 13.641 6.332 1 97.81 97 GLY A C 1
ATOM 729 O O . GLY A 1 97 ? 0.244 14.188 5.777 1 97.81 97 GLY A O 1
ATOM 730 N N . PHE A 1 98 ? 2.115 14.219 7.074 1 97.88 98 PHE A N 1
ATOM 731 C CA . PHE A 1 98 ? 2.074 15.672 7.117 1 97.88 98 PHE A CA 1
ATOM 732 C C . PHE A 1 98 ? 3.42 16.234 7.555 1 97.88 98 PHE A C 1
ATOM 734 O O . PHE A 1 98 ? 4.273 15.508 8.062 1 97.88 98 PHE A O 1
ATOM 741 N N . MET A 1 99 ? 3.621 17.438 7.301 1 97.38 99 MET A N 1
ATOM 742 C CA . MET A 1 99 ? 4.742 18.234 7.777 1 97.38 99 MET A CA 1
ATOM 743 C C . MET A 1 99 ? 4.277 19.641 8.172 1 97.38 99 MET A C 1
ATOM 745 O O . MET A 1 99 ? 3.402 20.219 7.527 1 97.38 99 MET A O 1
ATOM 749 N N . LEU A 1 100 ? 4.797 20.109 9.289 1 98.12 100 LEU A N 1
ATOM 750 C CA . LEU A 1 100 ? 4.496 21.438 9.781 1 98.12 100 LEU A CA 1
ATOM 751 C C . LEU A 1 100 ? 5.777 22.25 9.992 1 98.12 100 LEU A C 1
ATOM 753 O O . LEU A 1 100 ? 6.836 21.672 10.258 1 98.12 100 LEU A O 1
ATOM 757 N N . HIS A 1 101 ? 5.637 23.516 9.891 1 98.19 101 HIS A N 1
ATOM 758 C CA . HIS A 1 101 ? 6.766 24.391 10.18 1 98.19 101 HIS A CA 1
ATOM 759 C C . HIS A 1 101 ? 7.254 24.203 11.609 1 98.19 101 HIS A C 1
ATOM 761 O O . HIS A 1 101 ? 6.449 24.109 12.539 1 98.19 101 HIS A O 1
ATOM 767 N N . PRO A 1 102 ? 8.578 24.234 11.797 1 96.88 102 PRO A N 1
ATOM 768 C CA . PRO A 1 102 ? 9.133 23.953 13.117 1 96.88 102 PRO A CA 1
ATOM 769 C C . PRO A 1 102 ? 8.664 24.953 14.172 1 96.88 102 PRO A C 1
ATOM 771 O O . PRO A 1 102 ? 8.547 24.609 15.352 1 96.88 102 PRO A O 1
ATOM 774 N N . ASP A 1 103 ? 8.359 26.156 13.742 1 96.81 103 ASP A N 1
ATOM 775 C CA . ASP A 1 103 ? 7.926 27.188 14.68 1 96.81 103 ASP A CA 1
ATOM 776 C C . ASP A 1 103 ? 6.578 26.828 15.305 1 96.81 103 ASP A C 1
ATOM 778 O O . ASP A 1 103 ? 6.16 27.453 16.281 1 96.81 103 ASP A O 1
ATOM 782 N N . THR A 1 104 ? 5.945 25.812 14.805 1 96.69 104 THR A N 1
ATOM 783 C CA . THR A 1 104 ? 4.621 25.453 15.297 1 96.69 104 THR A CA 1
ATOM 784 C C . THR A 1 104 ? 4.672 24.156 16.094 1 96.69 104 THR A C 1
ATOM 786 O O . THR A 1 104 ? 3.65 23.688 16.594 1 96.69 104 THR A O 1
ATOM 789 N N . TRP A 1 105 ? 5.859 23.594 16.156 1 94.94 105 TRP A N 1
ATOM 790 C CA . TRP A 1 105 ? 5.992 22.328 16.875 1 94.94 105 TRP A CA 1
ATOM 791 C C . TRP A 1 105 ? 5.719 22.5 18.359 1 94.94 105 TRP A C 1
ATOM 793 O O . TRP A 1 105 ? 5.977 23.562 18.922 1 94.94 105 TRP A O 1
ATOM 803 N N . GLY A 1 106 ? 5.141 21.469 18.953 1 93.81 106 GLY A N 1
ATOM 804 C CA . GLY A 1 106 ? 4.898 21.484 20.391 1 93.81 106 GLY A CA 1
ATOM 805 C C . GLY A 1 106 ? 3.615 22.203 20.766 1 93.81 106 GLY A C 1
ATOM 806 O O . GLY A 1 106 ? 3.295 22.328 21.953 1 93.81 106 GLY A O 1
ATOM 807 N N . ALA A 1 107 ? 2.83 22.641 19.781 1 95.31 107 ALA A N 1
ATOM 808 C CA . ALA A 1 107 ? 1.631 23.422 20.047 1 95.31 107 ALA A CA 1
ATOM 809 C C . ALA A 1 107 ? 0.369 22.594 19.859 1 95.31 107 ALA A C 1
ATOM 811 O O . ALA A 1 107 ? -0.745 23.125 19.891 1 95.31 107 ALA A O 1
ATOM 812 N N . GLY A 1 108 ? 0.493 21.328 19.594 1 95.94 108 GLY A N 1
ATOM 813 C CA . GLY A 1 108 ? -0.66 20.469 19.406 1 95.94 108 GLY A CA 1
ATOM 814 C C . GLY A 1 108 ? -1.197 20.484 17.984 1 95.94 108 GLY A C 1
ATOM 815 O O . GLY A 1 108 ? -2.162 19.781 17.672 1 95.94 108 GLY A O 1
ATOM 816 N N . PHE A 1 109 ? -0.572 21.188 17.062 1 97.5 109 PHE A N 1
ATOM 817 C CA . PHE A 1 109 ? -1.045 21.312 15.695 1 97.5 109 PHE A CA 1
ATOM 818 C C . PHE A 1 109 ? -0.891 20 14.938 1 97.5 109 PHE A C 1
ATOM 820 O O . PHE A 1 109 ? -1.691 19.688 14.055 1 97.5 109 PHE A O 1
ATOM 827 N N . GLY A 1 110 ? 0.118 19.234 15.281 1 97.75 110 GLY A N 1
ATOM 828 C CA . GLY A 1 110 ? 0.277 17.922 14.664 1 97.75 110 GLY A CA 1
ATOM 829 C C . GLY A 1 110 ? -0.903 17 14.914 1 97.75 110 GLY A C 1
ATOM 830 O O . GLY A 1 110 ? -1.461 16.438 13.969 1 97.75 110 GLY A O 1
ATOM 831 N N . THR A 1 111 ? -1.262 16.953 16.156 1 97.44 111 THR A N 1
ATOM 832 C CA . THR A 1 111 ? -2.393 16.109 16.531 1 97.44 111 THR A CA 1
ATOM 833 C C . THR A 1 111 ? -3.668 16.578 15.844 1 97.44 111 THR A C 1
ATOM 835 O O . THR A 1 111 ? -4.422 15.758 15.312 1 97.44 111 THR A O 1
ATOM 838 N N . GLU A 1 112 ? -3.91 17.828 15.805 1 97.19 112 GLU A N 1
ATOM 839 C CA . GLU A 1 112 ? -5.105 18.344 15.141 1 97.19 112 GLU A CA 1
ATOM 840 C C . GLU A 1 112 ? -5.07 18.062 13.641 1 97.19 112 GLU A C 1
ATOM 842 O O . GLU A 1 112 ? -6.102 17.766 13.039 1 97.19 112 GLU A O 1
ATOM 847 N N . THR A 1 113 ? -3.885 18.188 13 1 97.81 113 THR A N 1
ATOM 848 C CA . THR A 1 113 ? -3.746 17.891 11.578 1 97.81 113 THR A CA 1
ATOM 849 C C . THR A 1 113 ? -4.133 16.438 11.297 1 97.81 113 THR A C 1
ATOM 851 O O . THR A 1 113 ? -4.855 16.156 10.336 1 97.81 113 THR A O 1
ATOM 854 N N . VAL A 1 114 ? -3.713 15.523 12.164 1 98.25 114 VAL A N 1
ATOM 855 C CA . VAL A 1 114 ? -4.066 14.117 12 1 98.25 114 VAL A CA 1
ATOM 856 C C . VAL A 1 114 ? -5.582 13.953 12.094 1 98.25 114 VAL A C 1
ATOM 858 O O . VAL A 1 114 ? -6.188 13.25 11.281 1 98.25 114 VAL A O 1
ATOM 861 N N . HIS A 1 115 ? -6.176 14.617 13.039 1 97.88 115 HIS A N 1
ATOM 862 C CA . HIS A 1 115 ? -7.625 14.539 13.18 1 97.88 115 HIS A CA 1
ATOM 863 C C . HIS A 1 115 ? -8.328 15.086 11.938 1 97.88 115 HIS A C 1
ATOM 865 O O . HIS A 1 115 ? -9.352 14.555 11.508 1 97.88 115 HIS A O 1
ATOM 871 N N . LEU A 1 116 ? -7.832 16.141 11.375 1 97.5 116 LEU A N 1
ATOM 872 C CA . LEU A 1 116 ? -8.406 16.703 10.156 1 97.5 116 LEU A CA 1
ATOM 873 C C . LEU A 1 116 ? -8.32 15.695 9.008 1 97.5 116 LEU A C 1
ATOM 875 O O . LEU A 1 116 ? -9.273 15.555 8.242 1 97.5 116 LEU A O 1
ATOM 879 N N . LEU A 1 117 ? -7.207 15.062 8.891 1 98.31 117 LEU A N 1
ATOM 880 C CA . LEU A 1 117 ? -7.035 14.055 7.859 1 98.31 117 LEU A CA 1
ATOM 881 C C . LEU A 1 117 ? -7.969 12.867 8.094 1 98.31 117 LEU A C 1
ATOM 883 O O . LEU A 1 117 ? -8.547 12.328 7.145 1 98.31 117 LEU A O 1
ATOM 887 N N . CYS A 1 118 ? -8.109 12.492 9.352 1 97.94 118 CYS A N 1
ATOM 888 C CA . CYS A 1 118 ? -9.055 11.43 9.68 1 97.94 118 CYS A CA 1
ATOM 889 C C . CYS A 1 118 ? -10.484 11.836 9.32 1 97.94 118 CYS A C 1
ATOM 891 O O . CYS A 1 118 ? -11.242 11.039 8.766 1 97.94 118 CYS A O 1
ATOM 893 N N . ALA A 1 119 ? -10.797 13.055 9.617 1 96.81 119 ALA A N 1
ATOM 894 C CA . ALA A 1 119 ? -12.117 13.555 9.258 1 96.81 119 ALA A CA 1
ATOM 895 C C . ALA A 1 119 ? -12.344 13.492 7.75 1 96.81 119 ALA A C 1
ATOM 897 O O . ALA A 1 119 ? -13.398 13.055 7.285 1 96.81 119 ALA A O 1
ATOM 898 N N . LEU A 1 120 ? -11.375 13.938 7.02 1 96.62 120 LEU A N 1
ATOM 899 C CA . LEU A 1 120 ? -11.453 13.859 5.562 1 96.62 120 LEU A CA 1
ATOM 900 C C . LEU A 1 120 ? -11.672 12.414 5.113 1 96.62 120 LEU A C 1
ATOM 902 O O . LEU A 1 120 ? -12.555 12.148 4.297 1 96.62 120 LEU A O 1
ATOM 906 N N . GLY A 1 121 ? -10.891 11.523 5.633 1 97.69 121 GLY A N 1
ATOM 907 C CA . GLY A 1 121 ? -10.945 10.125 5.227 1 97.69 121 GLY A CA 1
ATOM 908 C C . GLY A 1 121 ? -12.234 9.438 5.633 1 97.69 121 GLY A C 1
ATOM 909 O O . GLY A 1 121 ? -12.883 8.789 4.809 1 97.69 121 GLY A O 1
ATOM 910 N N . PHE A 1 122 ? -12.648 9.594 6.902 1 97.31 122 PHE A N 1
ATOM 911 C CA . PHE A 1 122 ? -13.75 8.812 7.445 1 97.31 122 PHE A CA 1
ATOM 912 C C . PHE A 1 122 ? -15.094 9.461 7.117 1 97.31 122 PHE A C 1
ATOM 914 O O . PHE A 1 122 ? -16.031 8.781 6.684 1 97.31 122 PHE A O 1
ATOM 921 N N . ARG A 1 123 ? -15.172 10.68 7.184 1 94.56 123 ARG A N 1
ATOM 922 C CA . ARG A 1 123 ? -16.469 11.336 7.051 1 94.56 123 ARG A CA 1
ATOM 923 C C . ARG A 1 123 ? -16.734 11.727 5.602 1 94.56 123 ARG A C 1
ATOM 925 O O . ARG A 1 123 ? -17.875 11.617 5.129 1 94.56 123 ARG A O 1
ATOM 932 N N . HIS A 1 124 ? -15.711 12.188 4.938 1 94.12 124 HIS A N 1
ATOM 933 C CA . HIS A 1 124 ? -15.938 12.727 3.6 1 94.12 124 HIS A CA 1
ATOM 934 C C . HIS A 1 124 ? -15.695 11.664 2.529 1 94.12 124 HIS A C 1
ATOM 936 O O . HIS A 1 124 ? -16.438 11.602 1.54 1 94.12 124 HIS A O 1
ATOM 942 N N . LEU A 1 125 ? -14.727 10.859 2.713 1 96.62 125 LEU A N 1
ATOM 943 C CA . LEU A 1 125 ? -14.359 9.922 1.659 1 96.62 125 LEU A CA 1
ATOM 944 C C . LEU A 1 125 ? -14.922 8.531 1.957 1 96.62 125 LEU A C 1
ATOM 946 O O . LEU A 1 125 ? -14.844 7.637 1.115 1 96.62 125 LEU A O 1
ATOM 950 N N . GLY A 1 126 ? -15.406 8.336 3.16 1 97.38 126 GLY A N 1
ATOM 951 C CA . GLY A 1 126 ? -16.031 7.066 3.51 1 97.38 126 GLY A CA 1
ATOM 952 C C . GLY A 1 126 ? -15.031 5.938 3.682 1 97.38 126 GLY A C 1
ATOM 953 O O . GLY A 1 126 ? -15.352 4.777 3.41 1 97.38 126 GLY A O 1
ATOM 954 N N . LEU A 1 127 ? -13.836 6.211 4.102 1 98.5 127 LEU A N 1
ATOM 955 C CA . LEU A 1 127 ? -12.82 5.191 4.352 1 98.5 127 LEU A CA 1
ATOM 956 C C . LEU A 1 127 ? -13.133 4.422 5.633 1 98.5 127 LEU A C 1
ATOM 958 O O . LEU A 1 127 ? -13.898 4.895 6.477 1 98.5 127 LEU A O 1
ATOM 962 N N . HIS A 1 128 ? -12.578 3.23 5.754 1 98.75 128 HIS A N 1
ATOM 963 C CA . HIS A 1 128 ? -12.727 2.361 6.918 1 98.75 128 HIS A CA 1
ATOM 964 C C . HIS A 1 128 ? -11.461 2.348 7.762 1 98.75 128 HIS A C 1
ATOM 966 O O . HIS A 1 128 ? -11.516 2.129 8.969 1 98.75 128 HIS A O 1
ATOM 972 N N . ARG A 1 129 ? -10.391 2.584 7.125 1 98.75 129 ARG A N 1
ATOM 973 C CA . ARG A 1 129 ? -9.086 2.463 7.773 1 98.75 129 ARG A CA 1
ATOM 974 C C . ARG A 1 129 ? -8.141 3.559 7.297 1 98.75 129 ARG A C 1
ATOM 976 O O . ARG A 1 129 ? -8.086 3.867 6.105 1 98.75 129 ARG A O 1
ATOM 983 N N . ILE A 1 130 ? -7.445 4.18 8.242 1 98.88 130 ILE A N 1
ATOM 984 C CA . ILE A 1 130 ? -6.387 5.145 7.953 1 98.88 130 ILE A CA 1
ATOM 985 C C . ILE A 1 130 ? -5.102 4.734 8.672 1 98.88 130 ILE A C 1
ATOM 987 O O . ILE A 1 130 ? -5.137 4.324 9.836 1 98.88 130 ILE A O 1
ATOM 991 N N . TRP A 1 131 ? -3.979 4.773 7.914 1 98.88 131 TRP A N 1
ATOM 992 C CA . TRP A 1 131 ? -2.705 4.402 8.523 1 98.88 131 TRP A CA 1
ATOM 993 C C . TRP A 1 131 ? -1.607 5.383 8.133 1 98.88 131 TRP A C 1
ATOM 995 O O . TRP A 1 131 ? -1.796 6.207 7.234 1 98.88 131 TRP A O 1
ATOM 1005 N N . ALA A 1 132 ? -0.525 5.387 8.867 1 98.62 132 ALA A N 1
ATOM 1006 C CA . ALA A 1 132 ? 0.659 6.219 8.672 1 98.62 132 ALA A CA 1
ATOM 1007 C C . ALA A 1 132 ? 1.916 5.51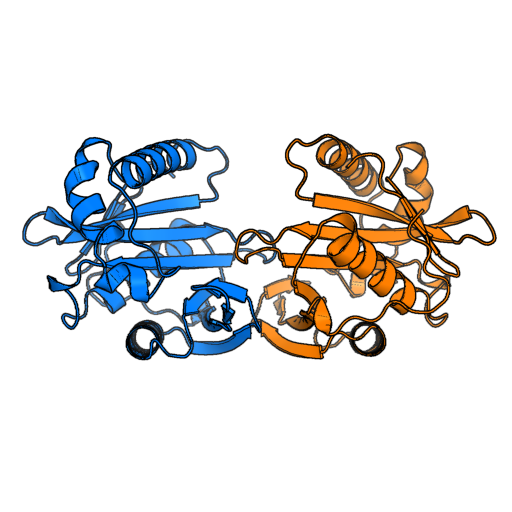6 9.164 1 98.62 132 ALA A C 1
ATOM 1009 O O . ALA A 1 132 ? 1.832 4.535 9.914 1 98.62 132 ALA A O 1
ATOM 1010 N N . THR A 1 133 ? 3.025 6.027 8.672 1 97.75 133 THR A N 1
ATOM 1011 C CA . THR A 1 133 ? 4.289 5.504 9.172 1 97.75 133 THR A CA 1
ATOM 1012 C C . THR A 1 133 ? 5.18 6.633 9.68 1 97.75 133 THR A C 1
ATOM 1014 O O . THR A 1 133 ? 4.992 7.793 9.305 1 97.75 133 THR A O 1
ATOM 1017 N N . ARG A 1 134 ? 6.047 6.277 10.555 1 96.56 134 ARG A N 1
ATOM 1018 C CA . ARG A 1 134 ? 7.098 7.168 11.039 1 96.56 134 ARG A CA 1
ATOM 1019 C C . ARG A 1 134 ? 8.414 6.422 11.219 1 96.56 134 ARG A C 1
ATOM 1021 O O . ARG A 1 134 ? 8.43 5.191 11.328 1 96.56 134 ARG A O 1
ATOM 1028 N N . SER A 1 135 ? 9.477 7.25 11.234 1 95.5 135 SER A N 1
ATOM 1029 C CA . SER A 1 135 ? 10.766 6.672 11.602 1 95.5 135 SER A CA 1
ATOM 1030 C C . SER A 1 135 ? 10.75 6.164 13.039 1 95.5 135 SER A C 1
ATOM 1032 O O . SER A 1 135 ? 10.188 6.812 13.93 1 95.5 135 SER A O 1
ATOM 1034 N N . PRO A 1 136 ? 11.445 5.027 13.297 1 95.5 136 PRO A N 1
ATOM 1035 C CA . PRO A 1 136 ? 11.508 4.539 14.68 1 95.5 136 PRO A CA 1
ATOM 1036 C C . PRO A 1 136 ? 12.102 5.566 15.641 1 95.5 136 PRO A C 1
ATOM 1038 O O . PRO A 1 136 ? 11.711 5.617 16.812 1 95.5 136 PRO A O 1
ATOM 1041 N N . SER A 1 137 ? 12.914 6.422 15.148 1 93.12 137 SER A N 1
ATOM 1042 C CA . SER A 1 137 ? 13.594 7.395 16 1 93.12 137 SER A CA 1
ATOM 1043 C C . SER A 1 137 ? 12.75 8.641 16.203 1 93.12 137 SER A C 1
ATOM 1045 O O . SER A 1 137 ? 13.055 9.477 17.062 1 93.12 137 SER A O 1
ATOM 1047 N N . ASN A 1 138 ? 11.703 8.797 15.391 1 92.81 138 ASN A N 1
ATOM 1048 C CA . ASN A 1 138 ? 10.859 9.984 15.508 1 92.81 138 ASN A CA 1
ATOM 1049 C C . ASN A 1 138 ? 9.789 9.805 16.578 1 92.81 138 ASN A C 1
ATOM 1051 O O . ASN A 1 138 ? 8.602 9.719 16.266 1 92.81 138 ASN A O 1
ATOM 1055 N N . ILE A 1 139 ? 10.172 9.969 17.766 1 92.94 139 ILE A N 1
ATOM 1056 C CA . ILE A 1 139 ? 9.32 9.711 18.922 1 92.94 139 ILE A CA 1
ATOM 1057 C C . ILE A 1 139 ? 8.195 10.75 18.969 1 92.94 139 ILE A C 1
ATOM 1059 O O . ILE A 1 139 ? 7.07 10.43 19.344 1 92.94 139 ILE A O 1
ATOM 1063 N N . ALA A 1 140 ? 8.523 11.953 18.609 1 92.88 140 ALA A N 1
ATOM 1064 C CA . ALA A 1 140 ? 7.535 13.031 18.609 1 92.88 140 ALA A CA 1
ATOM 1065 C C . ALA A 1 140 ? 6.363 12.711 17.688 1 92.88 140 ALA A C 1
ATOM 1067 O O . ALA A 1 140 ? 5.203 12.883 18.062 1 92.88 140 ALA A O 1
ATOM 1068 N N . SER A 1 141 ? 6.664 12.242 16.531 1 94.25 141 SER A N 1
ATOM 1069 C CA . SER A 1 141 ? 5.617 11.836 15.609 1 94.25 141 SER A CA 1
ATOM 1070 C C . SER A 1 141 ? 4.789 10.688 16.172 1 94.25 141 SER A C 1
ATOM 1072 O O . SER A 1 141 ? 3.57 10.648 16 1 94.25 141 SER A O 1
ATOM 1074 N N . GLY A 1 142 ? 5.453 9.773 16.812 1 95.81 142 GLY A N 1
ATOM 1075 C CA . GLY A 1 142 ? 4.746 8.688 17.469 1 95.81 142 GLY A CA 1
ATOM 1076 C C . GLY A 1 142 ? 3.734 9.156 18.484 1 95.81 142 GLY A C 1
ATOM 1077 O O . GLY A 1 142 ? 2.6 8.68 18.516 1 95.81 142 GLY A O 1
ATOM 1078 N N . ARG A 1 143 ? 4.141 10.062 19.344 1 96.25 143 ARG A N 1
ATOM 1079 C CA . ARG A 1 143 ? 3.254 10.633 20.359 1 96.25 143 ARG A CA 1
ATOM 1080 C C . ARG A 1 143 ? 2.068 11.336 19.703 1 96.25 143 ARG A C 1
ATOM 1082 O O . ARG A 1 143 ? 0.934 11.219 20.172 1 96.25 143 ARG A O 1
ATOM 1089 N N . THR A 1 144 ? 2.354 12.039 18.641 1 96.81 144 THR A N 1
ATOM 1090 C CA . THR A 1 144 ? 1.325 12.766 17.891 1 96.81 144 THR A CA 1
ATOM 1091 C C . THR A 1 144 ? 0.273 11.797 17.359 1 96.81 144 THR A C 1
ATOM 1093 O O . THR A 1 144 ? -0.926 12.016 17.547 1 96.81 144 THR A O 1
ATOM 1096 N N . LEU A 1 145 ? 0.689 10.742 16.688 1 97.69 145 LEU A N 1
ATOM 1097 C CA . LEU A 1 145 ? -0.216 9.758 16.109 1 97.69 145 LEU A CA 1
ATOM 1098 C C . LEU A 1 145 ? -1.019 9.047 17.188 1 97.69 145 LEU A C 1
ATOM 1100 O O . LEU A 1 145 ? -2.229 8.859 17.047 1 97.69 145 LEU A O 1
ATOM 1104 N N . ALA A 1 146 ? -0.318 8.734 18.25 1 96.88 146 ALA A N 1
ATOM 1105 C CA . ALA A 1 146 ? -0.986 8.07 19.359 1 96.88 146 ALA A CA 1
ATOM 1106 C C . ALA A 1 146 ? -2.045 8.969 19.984 1 96.88 146 AL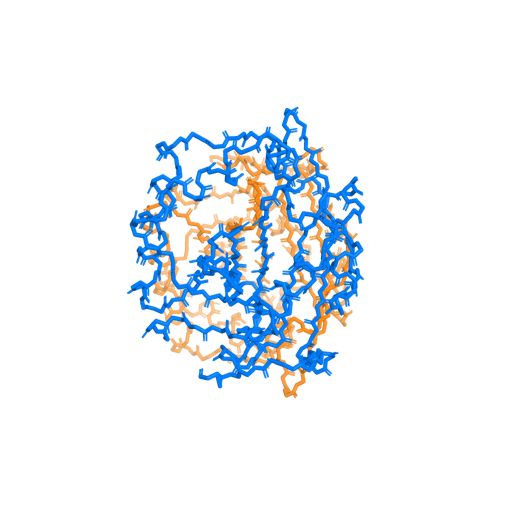A A C 1
ATOM 1108 O O . ALA A 1 146 ? -3.16 8.531 20.266 1 96.88 146 ALA A O 1
ATOM 1109 N N . LYS A 1 147 ? -1.673 10.195 20.203 1 96.12 147 LYS A N 1
ATOM 1110 C CA . LYS A 1 147 ? -2.6 11.164 20.797 1 96.12 147 LYS A CA 1
ATOM 1111 C C . LYS A 1 147 ? -3.83 11.344 19.906 1 96.12 147 LYS A C 1
ATOM 1113 O O . LYS A 1 147 ? -4.93 11.594 20.406 1 96.12 147 LYS A O 1
ATOM 1118 N N . ALA A 1 148 ? -3.664 11.164 18.625 1 96 148 ALA A N 1
ATOM 1119 C CA . ALA A 1 148 ? -4.766 11.32 17.672 1 96 148 ALA A CA 1
ATOM 1120 C C . ALA A 1 148 ? -5.586 10.039 17.578 1 96 148 ALA A C 1
ATOM 1122 O O . ALA A 1 148 ? -6.582 9.984 16.844 1 96 148 ALA A O 1
ATOM 1123 N N . GLY A 1 149 ? -5.188 9.008 18.219 1 96.56 149 GLY A N 1
ATOM 1124 C CA . GLY A 1 149 ? -6 7.801 18.297 1 96.56 149 GLY A CA 1
ATOM 1125 C C . GLY A 1 149 ? -5.484 6.676 17.422 1 96.56 149 GLY A C 1
ATOM 1126 O O . GLY A 1 149 ? -6.117 5.625 17.312 1 96.56 149 GLY A O 1
ATOM 1127 N N . LEU A 1 150 ? -4.344 6.887 16.734 1 98.31 150 LEU A N 1
ATOM 1128 C CA . LEU A 1 150 ? -3.777 5.805 15.945 1 98.31 150 LEU A CA 1
ATOM 1129 C C . LEU A 1 150 ? -2.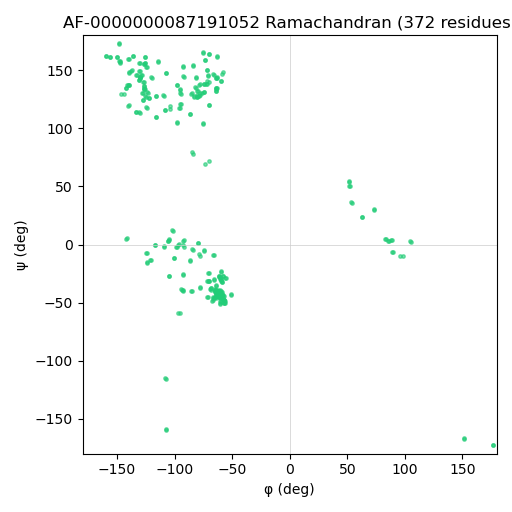932 4.875 16.812 1 98.31 150 LEU A C 1
ATOM 1131 O O . LEU A 1 150 ? -2.027 5.332 17.516 1 98.31 150 LEU A O 1
ATOM 1135 N N . ALA A 1 151 ? -3.229 3.641 16.719 1 97.5 151 ALA A N 1
ATOM 1136 C CA . ALA A 1 151 ? -2.486 2.643 17.484 1 97.5 151 ALA A CA 1
ATOM 1137 C C . ALA A 1 151 ? -1.325 2.078 16.672 1 97.5 151 ALA A C 1
ATOM 1139 O O . ALA A 1 151 ? -1.436 1.902 15.461 1 97.5 151 ALA A O 1
ATOM 1140 N N . GLU A 1 152 ? -0.23 1.774 17.359 1 96.94 152 GLU A N 1
ATOM 1141 C CA . GLU A 1 152 ? 0.87 1.091 16.688 1 96.94 152 GLU A CA 1
ATOM 1142 C C . GLU A 1 152 ? 0.452 -0.3 16.219 1 96.94 152 GLU A C 1
ATOM 1144 O O . GLU A 1 152 ? -0.208 -1.036 16.969 1 96.94 152 GLU A O 1
ATOM 1149 N N . GLU A 1 153 ? 0.795 -0.584 15.039 1 96.81 153 GLU A N 1
ATOM 1150 C CA . GLU A 1 153 ? 0.311 -1.829 14.445 1 96.81 153 GLU A CA 1
ATOM 1151 C C . GLU A 1 153 ? 1.47 -2.729 14.031 1 96.81 153 GLU A C 1
ATOM 1153 O O . GLU A 1 153 ? 1.285 -3.928 13.812 1 96.81 153 GLU A O 1
ATOM 1158 N N . GLY A 1 154 ? 2.625 -2.166 14.016 1 96.19 154 GLY A N 1
ATOM 1159 C CA . GLY A 1 154 ? 3.76 -3 13.656 1 96.19 154 GLY A CA 1
ATOM 1160 C C . GLY A 1 154 ? 4.891 -2.221 13.008 1 96.19 154 GLY A C 1
ATOM 1161 O O . GLY A 1 154 ? 4.973 -0.999 13.156 1 96.19 154 GLY A O 1
ATOM 1162 N N . ARG A 1 155 ? 5.785 -3.029 12.43 1 97.81 155 ARG A N 1
ATOM 1163 C CA . ARG A 1 155 ? 7 -2.48 11.836 1 97.81 155 ARG A CA 1
ATOM 1164 C C . ARG A 1 155 ? 7.172 -2.969 10.398 1 97.81 155 ARG A C 1
ATOM 1166 O O . ARG A 1 155 ? 6.945 -4.145 10.109 1 97.81 155 ARG A O 1
ATOM 1173 N N . ILE A 1 156 ? 7.418 -2.088 9.484 1 98.31 156 ILE A N 1
ATOM 1174 C CA . ILE A 1 156 ? 7.852 -2.441 8.133 1 98.31 156 ILE A CA 1
ATOM 1175 C C . ILE A 1 156 ? 9.375 -2.367 8.047 1 98.31 156 ILE A C 1
ATOM 1177 O O . ILE A 1 156 ? 9.961 -1.296 8.211 1 98.31 156 ILE A O 1
ATOM 1181 N N . ARG A 1 157 ? 10.016 -3.498 7.766 1 98.38 157 ARG A N 1
ATOM 1182 C CA . ARG A 1 157 ? 11.469 -3.527 7.684 1 98.38 157 ARG A CA 1
ATOM 1183 C C . ARG A 1 157 ? 11.961 -2.863 6.398 1 98.38 157 ARG A C 1
ATOM 1185 O O . ARG A 1 157 ? 11.406 -3.1 5.324 1 98.38 157 ARG A O 1
ATOM 1192 N N . GLU A 1 158 ? 12.938 -1.963 6.512 1 98.31 158 GLU A N 1
ATOM 1193 C CA . GLU A 1 158 ? 13.688 -1.347 5.43 1 98.31 158 GLU A CA 1
ATOM 1194 C C . GLU A 1 158 ? 12.758 -0.763 4.367 1 98.31 158 GLU A C 1
ATOM 1196 O O . GLU A 1 158 ? 12.922 -1.035 3.176 1 98.31 158 GLU A O 1
ATOM 1201 N N . GLN A 1 159 ? 11.836 0.097 4.781 1 97.75 159 GLN A N 1
ATOM 1202 C CA . GLN A 1 159 ? 10.828 0.667 3.898 1 97.75 159 GLN A CA 1
ATOM 1203 C C . GLN A 1 159 ? 11.406 1.787 3.043 1 97.75 159 GLN A C 1
ATOM 1205 O O . GLN A 1 159 ? 11.031 1.948 1.881 1 97.75 159 GLN A O 1
ATOM 1210 N N . PHE A 1 160 ? 12.312 2.596 3.617 1 96.62 160 PHE A N 1
ATOM 1211 C CA . PHE A 1 160 ? 12.828 3.76 2.908 1 96.62 160 PHE A CA 1
ATOM 1212 C C . PHE A 1 160 ? 14.352 3.768 2.914 1 96.62 160 PHE A C 1
ATOM 1214 O O . PHE A 1 160 ? 14.977 3.293 3.867 1 96.62 160 PHE A O 1
ATOM 1221 N N . HIS A 1 161 ? 14.922 4.266 1.812 1 96.12 161 HIS A N 1
ATOM 1222 C CA . HIS A 1 161 ? 16.359 4.469 1.731 1 96.12 161 HIS A CA 1
ATOM 1223 C C . HIS A 1 161 ? 16.734 5.922 2.023 1 96.12 161 HIS A C 1
ATOM 1225 O O . HIS A 1 161 ? 16.516 6.801 1.191 1 96.12 161 HIS A O 1
ATOM 1231 N N . VAL A 1 162 ? 17.266 6.176 3.234 1 92.81 162 VAL A N 1
ATOM 1232 C CA . VAL A 1 162 ? 17.547 7.527 3.713 1 92.81 162 VAL A CA 1
ATOM 1233 C C . VAL A 1 162 ? 19.016 7.641 4.117 1 92.81 162 VAL A C 1
ATOM 1235 O O . VAL A 1 162 ? 19.5 6.836 4.91 1 92.81 162 VAL A O 1
ATOM 1238 N N . ASP A 1 163 ? 19.688 8.641 3.564 1 89.69 163 ASP A N 1
ATOM 1239 C CA . ASP A 1 163 ? 21.094 8.914 3.875 1 89.69 163 ASP A CA 1
ATOM 1240 C C . ASP A 1 163 ? 21.953 7.668 3.676 1 89.69 163 ASP A C 1
ATOM 1242 O O . ASP A 1 163 ? 22.734 7.305 4.551 1 89.69 163 ASP A O 1
ATOM 1246 N N . GLY A 1 164 ? 21.625 6.918 2.682 1 92.19 164 GLY A N 1
ATOM 1247 C CA . GLY A 1 164 ? 22.453 5.809 2.248 1 92.19 164 GLY A CA 1
ATOM 1248 C C . GLY A 1 164 ? 22.141 4.508 2.967 1 92.19 164 GLY A C 1
ATOM 1249 O O . GLY A 1 164 ? 22.828 3.504 2.773 1 92.19 164 GLY A O 1
ATOM 1250 N N . ALA A 1 165 ? 21.141 4.578 3.791 1 95.12 165 ALA A N 1
ATOM 1251 C CA . ALA A 1 165 ? 20.812 3.371 4.543 1 95.12 165 ALA A CA 1
ATOM 1252 C C . ALA A 1 165 ? 19.312 3.098 4.5 1 95.12 165 ALA A C 1
ATOM 1254 O O . ALA A 1 165 ? 18.5 4.031 4.473 1 95.12 165 ALA A O 1
ATOM 1255 N N . TRP A 1 166 ? 19.047 1.791 4.48 1 97.31 166 TRP A N 1
ATOM 1256 C CA . TRP A 1 166 ? 17.656 1.399 4.586 1 97.31 166 TRP A CA 1
ATOM 1257 C C . TRP A 1 166 ? 17.141 1.58 6.012 1 97.31 166 TRP A C 1
ATOM 1259 O O . TRP A 1 166 ? 17.844 1.261 6.977 1 97.31 166 TRP A O 1
ATOM 1269 N N . ARG A 1 167 ? 15.898 2.109 6.102 1 96.56 167 ARG A N 1
ATOM 1270 C CA . ARG A 1 167 ? 15.312 2.424 7.398 1 96.56 167 ARG A CA 1
ATOM 1271 C C . ARG A 1 167 ? 13.945 1.76 7.555 1 96.56 167 ARG A C 1
ATOM 1273 O O . ARG A 1 167 ? 13.133 1.774 6.633 1 96.56 167 ARG A O 1
ATOM 1280 N N . ASP A 1 168 ? 13.789 1.218 8.742 1 97.62 168 ASP A N 1
ATOM 1281 C CA . ASP A 1 168 ? 12.484 0.677 9.109 1 97.62 168 ASP A CA 1
ATOM 1282 C C . ASP A 1 168 ? 11.461 1.794 9.305 1 97.62 168 ASP A C 1
ATOM 1284 O O . ASP A 1 168 ? 11.828 2.969 9.375 1 97.62 168 ASP A O 1
ATOM 1288 N N . SER A 1 169 ? 10.188 1.407 9.305 1 97.62 169 SER A N 1
ATOM 1289 C CA . SER A 1 169 ? 9.094 2.297 9.688 1 97.62 169 SER A CA 1
ATOM 1290 C C . SER A 1 169 ? 8.18 1.641 10.719 1 97.62 169 SER A C 1
ATOM 1292 O O . SER A 1 169 ? 7.977 0.426 10.695 1 97.62 169 SER A O 1
ATOM 1294 N N . ILE A 1 170 ? 7.699 2.455 11.633 1 97.94 170 ILE A N 1
ATOM 1295 C CA . ILE A 1 170 ? 6.66 2.021 12.555 1 97.94 170 ILE A CA 1
ATOM 1296 C C . ILE A 1 170 ? 5.289 2.418 12.016 1 97.94 170 ILE A C 1
ATOM 1298 O O . ILE A 1 170 ? 5.07 3.574 11.641 1 97.94 170 ILE A O 1
ATOM 1302 N N . VAL A 1 171 ? 4.391 1.451 11.984 1 98.5 171 VAL A N 1
ATOM 1303 C CA . VAL A 1 171 ? 3.061 1.669 11.43 1 98.5 171 VAL A CA 1
ATOM 1304 C C . VAL A 1 171 ? 2.084 2.018 12.547 1 98.5 171 VAL A C 1
ATOM 1306 O O . VAL A 1 171 ? 2.094 1.389 13.609 1 98.5 171 VAL A O 1
ATOM 1309 N N . HIS A 1 172 ? 1.299 3.047 12.344 1 98.62 172 HIS A N 1
ATOM 1310 C CA . HIS A 1 172 ? 0.145 3.396 13.164 1 98.62 172 HIS A CA 1
ATOM 1311 C C . HIS A 1 172 ? -1.139 3.393 12.34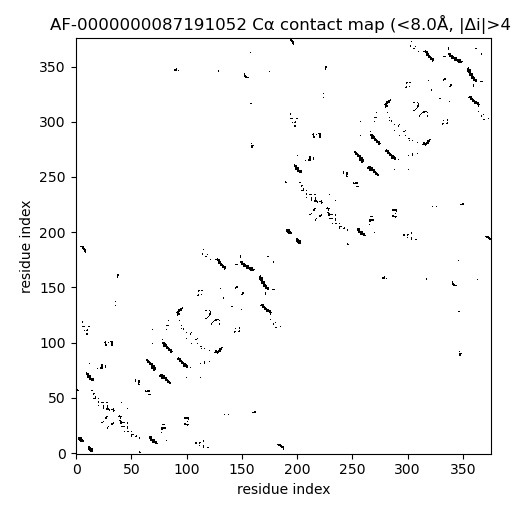4 1 98.62 172 HIS A C 1
ATOM 1313 O O . HIS A 1 172 ? -1.135 3.795 11.172 1 98.62 172 HIS A O 1
ATOM 1319 N N . ALA A 1 173 ? -2.236 2.955 12.961 1 98.81 173 ALA A N 1
ATOM 1320 C CA . ALA A 1 173 ? -3.496 2.928 12.227 1 98.81 173 ALA A CA 1
ATOM 1321 C C . ALA A 1 173 ? -4.68 3.188 13.148 1 98.81 173 ALA A C 1
ATOM 1323 O O . ALA A 1 173 ? -4.57 3.041 14.367 1 98.81 173 ALA A O 1
ATOM 1324 N N . VAL A 1 174 ? -5.75 3.617 12.555 1 98.81 174 VAL A N 1
ATOM 1325 C CA . VAL A 1 174 ? -7.027 3.812 13.242 1 98.81 174 VAL A CA 1
ATOM 1326 C C . VAL A 1 174 ? -8.172 3.381 12.328 1 98.81 174 VAL A C 1
ATOM 1328 O O . VAL A 1 174 ? -8.133 3.613 11.117 1 98.81 174 VAL A O 1
ATOM 1331 N N . LEU A 1 175 ? -9.141 2.68 12.914 1 98.75 175 LEU A N 1
ATOM 1332 C CA . LEU A 1 175 ? -10.344 2.273 12.195 1 98.75 175 LEU A CA 1
ATOM 1333 C C . LEU A 1 175 ? -11.453 3.299 12.383 1 98.75 175 LEU A C 1
ATOM 1335 O O . LEU A 1 175 ? -11.477 4.023 13.375 1 98.75 175 LEU A O 1
ATOM 1339 N N . GLU A 1 176 ? -12.289 3.312 11.383 1 98 176 GLU A N 1
ATOM 1340 C CA . GLU A 1 176 ? -13.367 4.297 11.383 1 98 176 GLU A CA 1
ATOM 1341 C C . GLU A 1 176 ? -14.133 4.273 12.703 1 98 176 GLU A C 1
ATOM 1343 O O . GLU A 1 176 ? -14.422 5.324 13.273 1 98 176 GLU A O 1
ATOM 1348 N N . HIS A 1 177 ? -14.422 3.121 13.219 1 97.69 177 HIS A N 1
ATOM 1349 C CA . HIS A 1 177 ? -15.273 2.996 14.398 1 97.69 177 HIS A CA 1
ATOM 1350 C C . HIS A 1 177 ? -14.492 3.305 15.672 1 97.69 177 HIS A C 1
ATOM 1352 O O . HIS A 1 177 ? -15.078 3.461 16.75 1 97.69 177 HIS A O 1
ATOM 1358 N N . GLU A 1 178 ? -13.203 3.459 15.586 1 97.75 178 GLU A N 1
ATOM 1359 C CA . GLU A 1 178 ? -12.352 3.773 16.734 1 97.75 178 GLU A CA 1
ATOM 1360 C C . GLU A 1 178 ? -12.156 5.277 16.875 1 97.75 178 GLU A C 1
ATOM 1362 O O . GLU A 1 178 ? -11.789 5.766 17.953 1 97.75 178 GLU A O 1
ATOM 1367 N N . TRP A 1 179 ? -12.289 5.949 15.719 1 96.25 179 TRP A N 1
ATOM 1368 C CA . TRP A 1 179 ? -11.953 7.371 15.695 1 96.25 179 TRP A CA 1
ATOM 1369 C C . TRP A 1 179 ? -13.117 8.211 16.219 1 96.25 179 TRP A C 1
ATOM 1371 O O . TRP A 1 179 ? -14.273 7.973 15.867 1 96.25 179 TRP A O 1
ATOM 1381 N N . ARG A 1 180 ? -12.68 9.18 17.094 1 91 180 ARG A N 1
ATOM 1382 C CA . ARG A 1 180 ? -13.609 10.172 17.609 1 91 180 ARG A CA 1
ATOM 1383 C C . ARG A 1 180 ? -13.109 11.586 17.328 1 91 180 ARG A C 1
ATOM 138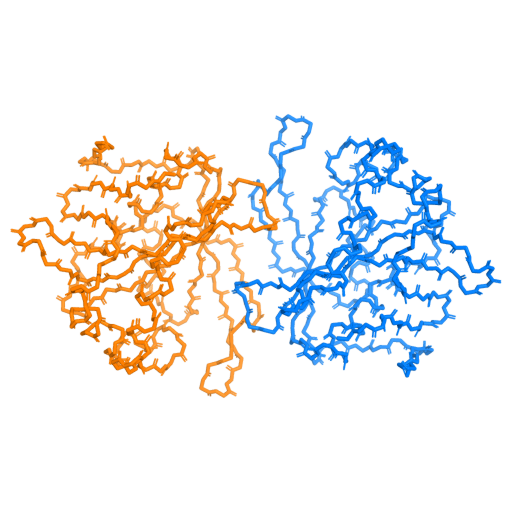5 O O . ARG A 1 180 ? -12.031 11.969 17.781 1 91 180 ARG A O 1
ATOM 1392 N N . ALA A 1 181 ? -13.875 12.289 16.578 1 86.38 181 ALA A N 1
ATOM 1393 C CA . ALA A 1 181 ? -13.484 13.664 16.281 1 86.38 181 ALA A CA 1
ATOM 1394 C C . ALA A 1 181 ? -13.453 14.516 17.547 1 86.38 181 ALA A C 1
ATOM 1396 O O . ALA A 1 181 ? -14.375 14.445 18.359 1 86.38 181 ALA A O 1
ATOM 1397 N N . PRO A 1 182 ? -12.375 15.227 17.672 1 86.69 182 PRO A N 1
ATOM 1398 C CA . PRO A 1 182 ? -12.406 16.188 18.781 1 86.69 182 PRO A CA 1
ATOM 1399 C C . PRO A 1 182 ? -13.484 17.25 18.594 1 86.69 182 PRO A C 1
ATOM 1401 O O . PRO A 1 182 ? -14.062 17.375 17.516 1 86.69 182 PRO A O 1
ATOM 1404 N N . GLU A 1 183 ? -13.789 17.891 19.734 1 79.81 183 GLU A N 1
ATOM 1405 C CA . GLU A 1 183 ? -14.734 18.984 19.656 1 79.81 183 GLU A CA 1
ATOM 1406 C C . GLU A 1 183 ? -14.242 20.078 18.719 1 79.81 183 GLU A C 1
ATOM 1408 O O . GLU A 1 183 ? -13.031 20.297 18.594 1 79.81 183 GLU A O 1
ATOM 1413 N N . GLY A 1 184 ? -15.055 20.734 18.047 1 76.44 184 GLY A N 1
ATOM 1414 C CA . GLY A 1 184 ? -14.711 21.859 17.188 1 76.44 184 GLY A CA 1
ATOM 1415 C C . GLY A 1 184 ? -14.586 21.469 15.719 1 76.44 184 GLY A C 1
ATOM 1416 O O . GLY A 1 184 ? -14.398 22.344 14.859 1 76.44 184 GLY A O 1
ATOM 1417 N N . PHE A 1 185 ? -14.602 20.125 15.539 1 74.38 185 PHE A N 1
ATOM 1418 C CA . PHE A 1 185 ? -14.508 19.688 14.148 1 74.38 185 PHE A CA 1
ATOM 1419 C C . PHE A 1 185 ? -15.828 19.891 13.422 1 74.38 185 PHE A C 1
ATOM 1421 O O . PHE A 1 185 ? -16.891 19.547 13.938 1 74.38 185 PHE A O 1
ATOM 1428 N N . SER A 1 186 ? -15.938 20.922 12.547 1 63.34 186 SER A N 1
ATOM 1429 C CA . SER A 1 186 ? -17.125 21.125 11.727 1 63.34 186 SER A CA 1
ATOM 1430 C C . SER A 1 186 ? -16.875 20.688 10.281 1 63.34 186 SER A C 1
ATOM 1432 O O . SER A 1 186 ? -15.758 20.812 9.781 1 63.34 186 SER A O 1
ATOM 1434 N N . GLU A 1 187 ? -17.688 19.656 9.812 1 56.03 187 GLU A N 1
ATOM 1435 C CA . GLU A 1 187 ? -17.641 19.328 8.391 1 56.03 187 GLU A CA 1
ATOM 1436 C C . GLU A 1 187 ? -18.344 20.391 7.555 1 56.03 187 GLU A C 1
ATOM 1438 O O . GLU A 1 187 ? -19.5 20.719 7.805 1 56.03 187 GLU A O 1
ATOM 1443 N N . ARG A 1 188 ? -17.891 21.578 7.395 1 47.91 188 ARG A N 1
ATOM 1444 C CA . ARG A 1 188 ? -18.734 22.391 6.527 1 47.91 188 ARG A CA 1
ATOM 1445 C C . ARG A 1 188 ? -18.766 21.828 5.109 1 47.91 188 ARG A C 1
ATOM 1447 O O . ARG A 1 188 ? -17.797 21.203 4.664 1 47.91 188 ARG A O 1
ATOM 1454 N N . MET B 1 1 ? 9.555 -3.418 -19.375 1 69.94 1 MET B N 1
ATOM 1455 C CA . MET B 1 1 ? 9.883 -4.824 -19.594 1 69.94 1 MET B CA 1
ATOM 1456 C C . 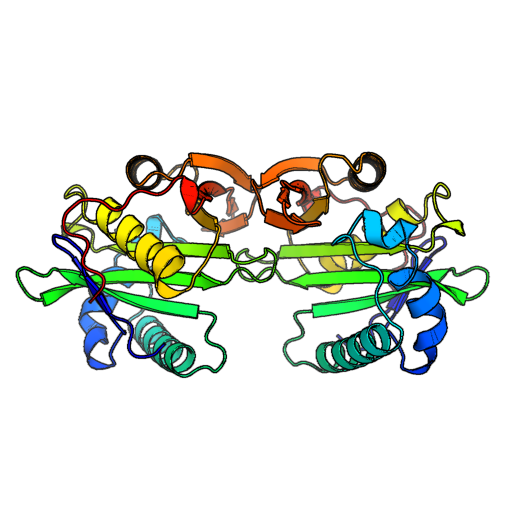MET B 1 1 ? 8.68 -5.594 -20.109 1 69.94 1 MET B C 1
ATOM 1458 O O . MET B 1 1 ? 7.711 -5.812 -19.375 1 69.94 1 MET B O 1
ATOM 1462 N N . HIS B 1 2 ? 8.484 -5.863 -21.344 1 84 2 HIS B N 1
ATOM 1463 C CA . HIS B 1 2 ? 7.469 -6.633 -22.047 1 84 2 HIS B CA 1
ATOM 1464 C C . HIS B 1 2 ? 8.07 -7.375 -23.234 1 84 2 HIS B C 1
ATOM 1466 O O . HIS B 1 2 ? 8.875 -6.812 -23.984 1 84 2 HIS B O 1
ATOM 1472 N N . PRO B 1 3 ? 7.84 -8.617 -23.375 1 90.75 3 PRO B N 1
ATOM 1473 C CA . PRO B 1 3 ? 7.047 -9.484 -22.5 1 90.75 3 PRO B CA 1
ATOM 1474 C C . PRO B 1 3 ? 7.848 -10.016 -21.312 1 90.75 3 PRO B C 1
ATOM 1476 O O . PRO B 1 3 ? 9.078 -10.062 -21.359 1 90.75 3 PRO B O 1
ATOM 1479 N N . ILE B 1 4 ? 7.105 -10.336 -20.25 1 92.25 4 ILE B N 1
ATOM 1480 C CA . ILE B 1 4 ? 7.695 -10.945 -19.062 1 92.25 4 ILE B CA 1
ATOM 1481 C C . ILE B 1 4 ? 7.762 -12.461 -19.234 1 92.25 4 ILE B C 1
ATOM 1483 O O . ILE B 1 4 ? 6.781 -13.086 -19.656 1 92.25 4 ILE B O 1
ATOM 1487 N N . THR B 1 5 ? 8.906 -13.008 -19 1 92.81 5 THR B N 1
ATOM 1488 C CA . THR B 1 5 ? 9.055 -14.445 -18.812 1 92.81 5 THR B CA 1
ATOM 1489 C C . THR B 1 5 ? 10.047 -14.742 -17.688 1 92.81 5 THR B C 1
ATOM 1491 O O . THR B 1 5 ? 11.18 -14.258 -17.703 1 92.81 5 THR B O 1
ATOM 1494 N N . VAL B 1 6 ? 9.609 -15.391 -16.719 1 94.62 6 VAL B N 1
ATOM 1495 C CA . VAL B 1 6 ? 10.445 -15.891 -15.633 1 94.62 6 VAL B CA 1
ATOM 1496 C C . VAL B 1 6 ? 10.297 -17.406 -15.516 1 94.62 6 VAL B C 1
ATOM 1498 O O . VAL B 1 6 ? 9.172 -17.922 -15.398 1 94.62 6 VAL B O 1
ATOM 1501 N N . THR B 1 7 ? 11.398 -18.094 -15.547 1 95.06 7 THR B N 1
ATOM 1502 C CA . THR B 1 7 ? 11.352 -19.562 -15.586 1 95.06 7 THR B CA 1
ATOM 1503 C C . THR B 1 7 ? 11.977 -20.156 -14.328 1 95.06 7 THR B C 1
ATOM 1505 O O . THR B 1 7 ? 13.07 -19.734 -13.922 1 95.06 7 THR B O 1
ATOM 1508 N N . GLY B 1 8 ? 11.156 -21.078 -13.68 1 95 8 GLY B N 1
ATOM 1509 C CA . GLY B 1 8 ? 11.648 -21.844 -12.547 1 95 8 GLY B CA 1
ATOM 1510 C C . GLY B 1 8 ? 11.891 -23.297 -12.875 1 95 8 GLY B C 1
ATOM 1511 O O . GLY B 1 8 ? 12.227 -23.641 -14.016 1 95 8 GLY B O 1
ATOM 1512 N N . SER B 1 9 ? 11.938 -24.156 -11.859 1 94.25 9 SER B N 1
ATOM 1513 C CA . SER B 1 9 ? 12.234 -25.578 -12.031 1 94.25 9 SER B CA 1
ATOM 1514 C C . SER B 1 9 ? 11.086 -26.312 -12.711 1 94.25 9 SER B C 1
ATOM 1516 O O . SER B 1 9 ? 11.297 -27.094 -13.633 1 94.25 9 SER B O 1
ATOM 1518 N N . ARG B 1 10 ? 9.844 -26 -12.227 1 96.25 10 ARG B N 1
ATOM 1519 C CA . ARG B 1 10 ? 8.688 -26.734 -12.734 1 96.25 10 ARG B CA 1
ATOM 1520 C C . ARG B 1 10 ? 7.652 -25.766 -13.312 1 96.25 10 ARG B C 1
ATOM 1522 O O . ARG B 1 10 ? 6.75 -26.188 -14.039 1 96.25 10 ARG B O 1
ATOM 1529 N N . LEU B 1 11 ? 7.797 -24.5 -12.984 1 97.38 11 LEU B N 1
ATOM 1530 C CA . LEU B 1 11 ? 6.809 -23.5 -13.383 1 97.38 11 LEU B CA 1
ATOM 1531 C C . LEU B 1 11 ? 7.473 -22.344 -14.133 1 97.38 11 LEU B C 1
ATOM 1533 O O . LEU B 1 11 ? 8.688 -22.156 -14.047 1 97.38 11 LEU B O 1
ATOM 1537 N N . ARG B 1 12 ? 6.652 -21.609 -14.859 1 97 12 ARG B N 1
ATOM 1538 C CA . ARG B 1 12 ? 7.066 -20.344 -15.461 1 97 12 ARG B CA 1
ATOM 1539 C C . ARG B 1 12 ? 5.961 -19.297 -15.344 1 97 12 ARG B C 1
ATOM 1541 O O . ARG B 1 12 ? 4.777 -19.641 -15.336 1 97 12 ARG B O 1
ATOM 1548 N N . LEU B 1 13 ? 6.398 -18.062 -15.234 1 97.56 13 LEU B N 1
ATOM 1549 C CA . LEU B 1 13 ? 5.492 -16.922 -15.367 1 97.56 13 LEU B CA 1
ATOM 1550 C C . LEU B 1 13 ? 5.555 -16.344 -16.766 1 97.56 13 LEU B C 1
ATOM 1552 O O . LEU B 1 13 ? 6.637 -16.219 -17.344 1 97.56 13 LEU B O 1
ATOM 1556 N N . ARG B 1 14 ? 4.469 -16.016 -17.312 1 97.5 14 ARG B N 1
ATOM 1557 C CA . ARG B 1 14 ? 4.414 -15.312 -18.594 1 97.5 14 ARG B CA 1
ATOM 1558 C C . ARG B 1 14 ? 3.201 -14.391 -18.656 1 97.5 14 ARG B C 1
ATOM 1560 O O . ARG B 1 14 ? 2.328 -14.438 -17.797 1 97.5 14 ARG B O 1
ATOM 1567 N N . GLU B 1 15 ? 3.166 -13.617 -19.719 1 98.19 15 GLU B N 1
ATOM 1568 C CA . GLU B 1 15 ? 2.023 -12.727 -19.906 1 98.19 15 GLU B CA 1
ATOM 1569 C C . GLU B 1 15 ? 0.732 -13.516 -20.0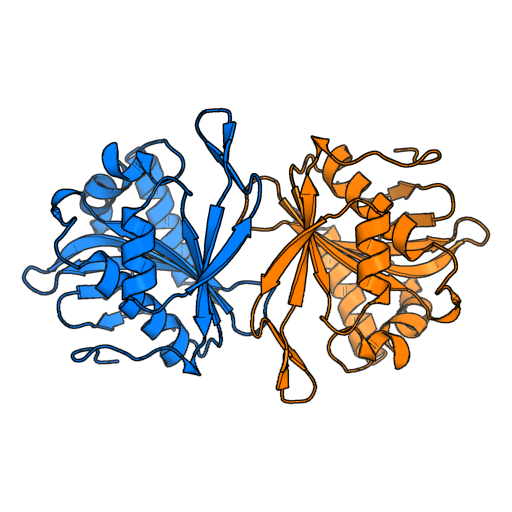94 1 98.19 15 GLU B C 1
ATOM 1571 O O . GLU B 1 15 ? 0.733 -14.594 -20.703 1 98.19 15 GLU B O 1
ATOM 1576 N N . ILE B 1 16 ? -0.357 -12.969 -19.531 1 98.44 16 ILE B N 1
ATOM 1577 C CA . ILE B 1 16 ? -1.685 -13.508 -19.812 1 98.44 16 ILE B CA 1
ATOM 1578 C C . ILE B 1 16 ? -2.098 -13.164 -21.234 1 98.44 16 ILE B C 1
ATOM 1580 O O . ILE B 1 16 ? -1.875 -12.047 -21.703 1 98.44 16 ILE B O 1
ATOM 1584 N N . ARG B 1 17 ? -2.688 -14.141 -21.875 1 97.25 17 ARG B N 1
ATOM 1585 C CA . ARG B 1 17 ? -3.154 -13.992 -23.25 1 97.25 17 ARG B CA 1
ATOM 1586 C C . ARG B 1 17 ? -4.676 -14.086 -23.328 1 97.25 17 ARG B C 1
ATOM 1588 O O . ARG B 1 17 ? -5.312 -14.625 -22.422 1 97.25 17 ARG B O 1
ATOM 1595 N N . GLY B 1 18 ? -5.195 -13.5 -24.453 1 97 18 GLY B N 1
ATOM 1596 C CA . GLY B 1 18 ? -6.629 -13.617 -24.672 1 97 18 GLY B CA 1
ATOM 1597 C C . GLY B 1 18 ? -7.105 -15.062 -24.703 1 97 18 GLY B C 1
ATOM 1598 O O . GLY B 1 18 ? -8.227 -15.359 -24.281 1 97 18 GLY B O 1
ATOM 1599 N N . THR B 1 19 ? -6.277 -15.969 -25.109 1 97.81 19 THR B N 1
ATOM 1600 C CA . THR B 1 19 ? -6.629 -17.375 -25.281 1 97.81 19 THR B CA 1
ATOM 1601 C C . THR B 1 19 ? -6.617 -18.094 -23.938 1 97.81 19 THR B C 1
ATOM 1603 O O . THR B 1 19 ? -6.965 -19.281 -23.859 1 97.81 19 THR B O 1
ATOM 1606 N N . ASP B 1 20 ? -6.348 -17.438 -22.828 1 98.62 20 ASP B N 1
ATOM 1607 C CA . ASP B 1 20 ? -6.215 -18.062 -21.516 1 98.62 20 ASP B CA 1
ATOM 1608 C C . ASP B 1 20 ? -7.547 -18.062 -20.781 1 98.62 20 ASP B C 1
ATOM 1610 O O . ASP B 1 20 ? -7.617 -18.5 -19.625 1 98.62 20 ASP B O 1
ATOM 1614 N N . LEU B 1 21 ? -8.547 -17.609 -21.406 1 98.62 21 LEU B N 1
ATOM 1615 C CA . LEU B 1 21 ? -9.805 -17.328 -20.719 1 98.62 21 LEU B CA 1
ATOM 1616 C C . LEU B 1 21 ? -10.328 -18.578 -20.016 1 98.62 21 LEU B C 1
ATOM 1618 O O . LEU B 1 21 ? -10.625 -18.531 -18.812 1 98.62 21 LEU B O 1
ATOM 1622 N N . ASP B 1 22 ? -10.414 -19.672 -20.688 1 98.5 22 ASP B N 1
ATOM 1623 C CA . ASP B 1 22 ? -10.992 -20.875 -20.094 1 98.5 22 ASP B CA 1
ATOM 1624 C C . ASP B 1 22 ? -10.133 -21.391 -18.938 1 98.5 22 ASP B C 1
ATOM 1626 O O . ASP B 1 22 ? -10.664 -21.75 -17.891 1 98.5 22 ASP B O 1
ATOM 1630 N N . ALA B 1 23 ? -8.891 -21.438 -19.156 1 98.62 23 ALA B N 1
ATOM 1631 C CA . ALA B 1 23 ? -7.988 -21.953 -18.125 1 98.62 23 ALA B CA 1
ATOM 1632 C C . ALA B 1 23 ? -8 -21.062 -16.891 1 98.62 23 ALA B C 1
ATOM 1634 O O . ALA B 1 23 ? -8.016 -21.547 -15.766 1 98.62 23 ALA B O 1
ATOM 1635 N N . LEU B 1 24 ? -8.016 -19.766 -17.062 1 98.69 24 LEU B N 1
ATOM 1636 C CA . LEU B 1 24 ? -8.047 -18.828 -15.945 1 98.69 24 LEU B CA 1
ATOM 1637 C C . LEU B 1 24 ? -9.391 -18.906 -15.227 1 98.69 24 LEU B C 1
ATOM 1639 O O . LEU B 1 24 ? -9.438 -18.812 -14 1 98.69 24 LEU B O 1
ATOM 1643 N N . HIS B 1 25 ? -10.414 -19.047 -16.031 1 98.62 25 HIS B N 1
ATOM 1644 C CA . HIS B 1 25 ? -11.727 -19.156 -15.398 1 98.62 25 HIS B CA 1
ATOM 1645 C C . HIS B 1 25 ? -11.82 -20.422 -14.547 1 98.62 25 HIS B C 1
ATOM 1647 O O . HIS B 1 25 ? -12.461 -20.422 -13.492 1 98.62 25 HIS B O 1
ATOM 1653 N N . ALA B 1 26 ? -11.172 -21.484 -15 1 98.44 26 ALA B N 1
ATOM 1654 C CA . ALA B 1 26 ? -11.141 -22.719 -14.227 1 98.44 26 ALA B CA 1
ATOM 1655 C C . ALA B 1 26 ? -10.5 -22.484 -12.859 1 98.44 26 ALA B C 1
ATOM 1657 O O . ALA B 1 26 ? -10.789 -23.203 -11.898 1 98.44 26 ALA B O 1
ATOM 1658 N N . VAL B 1 27 ? -9.688 -21.5 -12.703 1 98.19 27 VAL B N 1
ATOM 1659 C CA . VAL B 1 27 ? -9.008 -21.172 -11.461 1 98.19 27 VAL B CA 1
ATOM 1660 C C . VAL B 1 27 ? -9.789 -20.109 -10.695 1 98.19 27 VAL B C 1
ATOM 1662 O O . VAL B 1 27 ? -10.32 -20.375 -9.617 1 98.19 27 VAL B O 1
ATOM 1665 N N . GLN B 1 28 ? -10.008 -18.953 -11.289 1 97.56 28 GLN B N 1
ATOM 1666 C CA . GLN B 1 28 ? -10.602 -17.766 -10.648 1 97.56 28 GLN B CA 1
ATOM 1667 C C . GLN B 1 28 ? -12.086 -17.984 -10.367 1 97.56 28 GLN B C 1
ATOM 1669 O O . GLN B 1 28 ? -12.672 -17.297 -9.531 1 97.56 28 GLN B O 1
ATOM 1674 N N . GLY B 1 29 ? -12.633 -18.828 -11.102 1 97.31 29 GLY B N 1
ATOM 1675 C CA . GLY B 1 29 ? -14.047 -19.125 -10.922 1 97.31 29 GLY B CA 1
ATOM 1676 C C . GLY B 1 29 ? -14.289 -20.297 -9.984 1 97.31 29 GLY B C 1
ATOM 1677 O O . GLY B 1 29 ? -15.438 -20.656 -9.719 1 97.31 29 GLY B O 1
ATOM 1678 N N . HIS B 1 30 ? -13.242 -20.891 -9.469 1 97.19 30 HIS B N 1
ATOM 1679 C CA . HIS B 1 30 ? -13.375 -22.062 -8.609 1 97.19 30 HIS B CA 1
ATOM 1680 C C . HIS B 1 30 ? -13.742 -21.656 -7.184 1 97.19 30 HIS B C 1
ATOM 1682 O O . HIS B 1 30 ? -13.062 -20.812 -6.574 1 97.19 30 HIS B O 1
ATOM 1688 N N . ALA B 1 31 ? -14.703 -22.266 -6.609 1 95.12 31 ALA B N 1
ATOM 1689 C CA . ALA B 1 31 ? -15.242 -21.906 -5.301 1 95.12 31 ALA B CA 1
ATOM 1690 C C . ALA B 1 31 ? -14.188 -22.078 -4.207 1 95.12 31 ALA B C 1
ATOM 1692 O O . ALA B 1 31 ? -14.094 -21.25 -3.299 1 95.12 31 ALA B O 1
ATOM 1693 N N . ASP B 1 32 ? -13.43 -23.078 -4.238 1 94.56 32 ASP B N 1
ATOM 1694 C CA . ASP B 1 32 ? -12.406 -23.328 -3.223 1 94.56 32 ASP B CA 1
ATOM 1695 C C . ASP B 1 32 ? -11.336 -22.25 -3.242 1 94.56 32 ASP B C 1
ATOM 1697 O O . ASP B 1 32 ? -10.828 -21.844 -2.191 1 94.56 32 ASP B O 1
ATOM 1701 N N . VAL B 1 33 ? -10.984 -21.797 -4.434 1 94.56 33 VAL B N 1
ATOM 1702 C CA . VAL B 1 33 ? -10.016 -20.719 -4.574 1 94.56 33 VAL B CA 1
ATOM 1703 C C . VAL B 1 33 ? -10.594 -19.422 -4.012 1 94.56 33 VAL B C 1
ATOM 1705 O O . VAL B 1 33 ? -9.938 -18.734 -3.227 1 94.56 33 VAL B O 1
ATOM 1708 N N . ALA B 1 34 ? -11.82 -19.156 -4.367 1 92.88 34 ALA B N 1
ATOM 1709 C CA . ALA B 1 34 ? -12.516 -17.938 -3.961 1 92.88 34 ALA B CA 1
ATOM 1710 C C . ALA B 1 34 ? -12.586 -17.828 -2.441 1 92.88 34 ALA B C 1
ATOM 1712 O O . ALA B 1 34 ? -12.516 -16.734 -1.888 1 92.88 34 ALA B O 1
ATOM 1713 N N . GLN B 1 35 ? -12.664 -18.859 -1.785 1 88.88 35 GLN B N 1
ATOM 1714 C CA . GLN B 1 35 ? -12.789 -18.875 -0.331 1 88.88 35 GLN B CA 1
ATOM 1715 C C . GLN B 1 35 ? -11.57 -18.234 0.332 1 88.88 35 GLN B C 1
ATOM 1717 O O . GLN B 1 35 ? -11.688 -17.641 1.408 1 88.88 35 GLN B O 1
ATOM 1722 N N . HIS B 1 36 ? -10.484 -18.266 -0.277 1 86.69 36 HIS B N 1
ATOM 1723 C CA . HIS B 1 36 ? -9.25 -17.734 0.299 1 86.69 36 HIS B CA 1
ATOM 1724 C C . HIS B 1 36 ? -8.961 -16.328 -0.215 1 86.69 36 HIS B C 1
ATOM 1726 O O . HIS B 1 36 ? -7.973 -15.703 0.189 1 86.69 36 HIS B O 1
ATOM 1732 N N . MET B 1 37 ? -9.781 -15.883 -1.052 1 86 37 MET B N 1
ATOM 1733 C CA . MET B 1 37 ? -9.602 -14.555 -1.623 1 86 37 MET B CA 1
ATOM 1734 C C . MET B 1 37 ? -10.648 -13.586 -1.072 1 86 37 MET B C 1
ATOM 1736 O O . MET B 1 37 ? -10.664 -13.297 0.126 1 86 37 MET B O 1
ATOM 1740 N N . ARG B 1 38 ? -11.523 -13.07 -1.826 1 79.56 38 ARG B N 1
ATOM 1741 C CA . ARG B 1 38 ? -12.539 -12.133 -1.374 1 79.56 38 ARG B CA 1
ATOM 1742 C C . ARG B 1 38 ? -13.891 -12.82 -1.206 1 79.56 38 ARG B C 1
ATOM 1744 O O . ARG B 1 38 ? -14.922 -12.164 -1.086 1 79.56 38 ARG B O 1
ATOM 1751 N N . GLY B 1 39 ? -13.906 -14.094 -1.232 1 81.06 39 GLY B N 1
ATOM 1752 C CA . GLY B 1 39 ? -15.047 -14.922 -0.872 1 81.06 39 GLY B CA 1
ATOM 1753 C C . GLY B 1 39 ? -15.969 -15.211 -2.041 1 81.06 39 GLY B C 1
ATOM 1754 O O . GLY B 1 39 ? -16.891 -16.016 -1.925 1 81.06 39 GLY B O 1
ATOM 1755 N N . ARG B 1 40 ? -15.758 -14.609 -3.205 1 88.56 40 ARG B N 1
ATOM 1756 C CA . ARG B 1 40 ? -16.672 -14.859 -4.316 1 88.56 40 ARG B CA 1
ATOM 1757 C C . ARG B 1 40 ? -15.906 -15.312 -5.559 1 88.56 40 ARG B C 1
ATOM 1759 O O . ARG B 1 40 ? -14.938 -14.664 -5.965 1 88.56 40 ARG B O 1
ATOM 1766 N N . ALA B 1 41 ? -16.469 -16.406 -6.227 1 95 41 ALA B N 1
ATOM 1767 C CA . ALA B 1 41 ? -15.906 -16.875 -7.492 1 95 41 ALA B CA 1
ATOM 1768 C C . ALA B 1 41 ? -16.203 -15.891 -8.617 1 95 41 ALA B C 1
ATOM 1770 O O . ALA B 1 41 ? -17.312 -15.344 -8.703 1 95 41 ALA B O 1
ATOM 1771 N N . GLN B 1 42 ? -15.25 -15.734 -9.406 1 96.75 42 GLN B N 1
ATOM 1772 C CA . GLN B 1 42 ? -15.438 -14.797 -10.508 1 96.75 42 GLN B CA 1
ATOM 1773 C C . GLN B 1 42 ? -16.203 -15.445 -11.656 1 96.75 42 GLN B C 1
ATOM 1775 O O . GLN B 1 42 ? -16.031 -16.641 -11.93 1 96.75 42 GLN B O 1
ATOM 1780 N N . THR B 1 43 ? -17.031 -14.695 -12.289 1 97.69 43 THR B N 1
ATOM 1781 C CA . THR B 1 43 ? -17.703 -15.148 -13.5 1 97.69 43 THR B CA 1
ATOM 1782 C C . THR B 1 43 ? -16.75 -15.141 -14.688 1 97.69 43 THR B C 1
ATOM 1784 O O . THR B 1 43 ? -15.672 -14.539 -14.625 1 97.69 43 THR B O 1
ATOM 1787 N N . ARG B 1 44 ? -17.203 -15.828 -15.742 1 97.88 44 ARG B N 1
ATOM 1788 C CA . ARG B 1 44 ? -16.391 -15.852 -16.953 1 97.88 44 ARG B CA 1
ATOM 1789 C C . ARG B 1 44 ? -16.172 -14.438 -17.5 1 97.88 44 ARG B C 1
ATOM 1791 O O . ARG B 1 44 ? -15.078 -14.109 -17.953 1 97.88 44 ARG B O 1
ATOM 1798 N N . ASP B 1 45 ? -17.219 -13.602 -17.453 1 98.25 45 ASP B N 1
ATOM 1799 C CA . ASP B 1 45 ? -17.125 -12.219 -17.922 1 98.25 45 ASP B CA 1
ATOM 1800 C C . ASP B 1 45 ? -16.125 -11.422 -17.078 1 98.25 45 ASP B C 1
ATOM 1802 O O . ASP B 1 45 ? -15.367 -10.617 -17.609 1 98.25 45 ASP B O 1
ATOM 1806 N N . GLU B 1 46 ? -16.156 -11.633 -15.82 1 97.62 46 GLU B N 1
ATOM 1807 C CA . GLU B 1 46 ? -15.227 -10.945 -14.938 1 97.62 46 GLU B CA 1
ATOM 1808 C C . GLU B 1 46 ? -13.781 -11.359 -15.227 1 97.62 46 GLU B C 1
ATOM 1810 O O . GLU B 1 46 ? -12.867 -10.539 -15.172 1 97.62 46 GLU B O 1
ATOM 1815 N N . VAL B 1 47 ? -13.609 -12.633 -15.484 1 98.38 47 VAL B N 1
ATOM 1816 C CA . VAL B 1 47 ? -12.281 -13.117 -15.844 1 98.38 47 VAL B CA 1
ATOM 1817 C C . VAL B 1 47 ? -11.836 -12.492 -17.172 1 98.38 47 VAL B C 1
ATOM 1819 O O . VAL B 1 47 ? -10.68 -12.078 -17.312 1 98.38 47 VAL B O 1
ATOM 1822 N N . ALA B 1 48 ? -12.727 -12.406 -18.141 1 98.5 48 ALA B N 1
ATOM 1823 C CA . ALA B 1 48 ? -12.414 -11.758 -19.422 1 98.5 48 ALA B CA 1
ATOM 1824 C C . ALA B 1 48 ? -12 -10.305 -19.203 1 98.5 48 ALA B C 1
ATOM 1826 O O . ALA B 1 48 ? -11.047 -9.828 -19.828 1 98.5 48 ALA B O 1
ATOM 1827 N N . GLU B 1 49 ? -12.719 -9.656 -18.359 1 98.12 49 GLU B N 1
ATOM 1828 C CA . GLU B 1 49 ? -12.359 -8.281 -18.016 1 98.12 49 GLU B CA 1
ATOM 1829 C C . GLU B 1 49 ? -10.969 -8.219 -17.391 1 98.12 49 GLU B C 1
ATOM 1831 O O . GLU B 1 49 ? -10.203 -7.297 -17.672 1 98.12 49 GLU B O 1
ATOM 1836 N N . SER B 1 50 ? -10.758 -9.18 -16.516 1 97.25 50 SER B N 1
ATOM 1837 C CA . SER B 1 50 ? -9.445 -9.227 -15.883 1 97.25 50 SER B CA 1
ATOM 1838 C C . SER B 1 50 ? -8.344 -9.422 -16.906 1 97.25 50 SER B C 1
ATOM 1840 O O . SER B 1 50 ? -7.25 -8.875 -16.766 1 97.25 50 SER B O 1
ATOM 1842 N N . ILE B 1 51 ? -8.547 -10.219 -17.891 1 98.44 51 ILE B N 1
ATOM 1843 C CA . ILE B 1 51 ? -7.582 -10.453 -18.953 1 98.44 51 ILE B CA 1
ATOM 1844 C C . ILE B 1 51 ? -7.344 -9.156 -19.734 1 98.44 51 ILE B C 1
ATOM 1846 O O . ILE B 1 51 ? -6.203 -8.82 -20.062 1 98.44 51 ILE B O 1
ATOM 1850 N N . SER B 1 52 ? -8.414 -8.469 -20 1 98 52 SER B N 1
ATOM 1851 C CA . SER B 1 52 ? -8.297 -7.176 -20.672 1 98 52 SER B CA 1
ATOM 1852 C C . SER B 1 52 ? -7.473 -6.195 -19.844 1 98 52 SER B C 1
ATOM 1854 O O . SER B 1 52 ? -6.637 -5.469 -20.375 1 98 52 SER B O 1
ATOM 1856 N N . ARG B 1 53 ? -7.719 -6.199 -18.562 1 97.62 53 ARG B N 1
ATOM 1857 C CA . ARG B 1 53 ? -6.945 -5.34 -17.672 1 97.62 53 ARG B CA 1
ATOM 1858 C C . ARG B 1 53 ? -5.469 -5.719 -17.672 1 97.62 53 ARG B C 1
ATOM 1860 O O . ARG B 1 53 ? -4.598 -4.848 -17.672 1 97.62 53 ARG B O 1
ATOM 1867 N N . ALA B 1 54 ? -5.242 -7 -17.672 1 97.69 54 ALA B N 1
ATOM 1868 C CA . ALA B 1 54 ? -3.865 -7.484 -17.719 1 97.69 54 ALA B CA 1
ATOM 1869 C C . ALA B 1 54 ? -3.139 -6.957 -18.953 1 97.69 54 ALA B C 1
ATOM 1871 O O . ALA B 1 54 ? -1.987 -6.523 -18.859 1 97.69 54 ALA B O 1
ATOM 1872 N N . ALA B 1 55 ? -3.795 -7.027 -20.031 1 96.56 55 ALA B N 1
ATOM 1873 C CA . ALA B 1 55 ? -3.215 -6.52 -21.281 1 96.56 55 ALA B CA 1
ATOM 1874 C C . ALA B 1 55 ? -2.924 -5.023 -21.172 1 96.56 55 ALA B C 1
ATOM 1876 O O . ALA B 1 55 ? -1.881 -4.555 -21.641 1 96.56 55 ALA B O 1
ATOM 1877 N N . GLY B 1 56 ? -3.85 -4.285 -20.641 1 96.44 56 GLY B N 1
ATOM 1878 C CA . GLY B 1 56 ? -3.635 -2.865 -20.406 1 96.44 56 GLY B CA 1
ATOM 1879 C C . GLY B 1 56 ? -2.428 -2.576 -19.531 1 96.44 56 GLY B C 1
ATOM 1880 O O . GLY B 1 56 ? -1.621 -1.699 -19.859 1 96.44 56 GLY B O 1
ATOM 1881 N N . HIS B 1 57 ? -2.338 -3.271 -18.469 1 96.94 57 HIS B N 1
ATOM 1882 C CA . HIS B 1 57 ? -1.2 -3.105 -17.562 1 96.94 57 HIS B CA 1
ATOM 1883 C C . HIS B 1 57 ? 0.109 -3.463 -18.266 1 96.94 57 HIS B C 1
ATOM 1885 O O . HIS B 1 57 ? 1.131 -2.809 -18.047 1 96.94 57 HIS B O 1
ATOM 1891 N N . ALA B 1 58 ? 0.065 -4.496 -19.047 1 96.5 58 ALA B N 1
ATOM 1892 C CA . ALA B 1 58 ? 1.263 -4.969 -19.734 1 96.5 58 ALA B CA 1
ATOM 1893 C C . ALA B 1 58 ? 1.832 -3.891 -20.641 1 96.5 58 ALA B C 1
ATOM 1895 O O . ALA B 1 58 ? 3.047 -3.811 -20.844 1 96.5 58 ALA B O 1
ATOM 1896 N N . GLY B 1 59 ? 0.998 -3.031 -21.203 1 94.81 59 GLY B N 1
ATOM 1897 C CA . GLY B 1 59 ? 1.425 -2.002 -22.125 1 94.81 59 GLY B CA 1
ATOM 1898 C C . GLY B 1 59 ? 1.647 -0.654 -21.469 1 94.81 59 GLY B C 1
ATOM 1899 O O . GLY B 1 59 ? 2.037 0.31 -22.141 1 94.81 59 GLY B O 1
ATOM 1900 N N . ALA B 1 60 ? 1.434 -0.593 -20.188 1 95.88 60 ALA B N 1
ATOM 1901 C CA . ALA B 1 60 ? 1.527 0.683 -19.484 1 95.88 60 ALA B CA 1
ATOM 1902 C C . ALA B 1 60 ? 2.979 1.146 -19.391 1 95.88 60 ALA B C 1
ATOM 1904 O O . ALA B 1 60 ? 3.891 0.326 -19.266 1 95.88 60 ALA B O 1
ATOM 1905 N N . VAL B 1 61 ? 3.234 2.541 -19.453 1 95.19 61 VAL B N 1
ATOM 1906 C CA . VAL B 1 61 ? 4.547 3.148 -19.266 1 95.19 61 VAL B CA 1
ATOM 1907 C C . VAL B 1 61 ? 4.449 4.297 -18.266 1 95.19 61 VAL B C 1
ATOM 1909 O O . VAL B 1 61 ? 3.863 5.34 -18.578 1 95.19 61 VAL B O 1
ATOM 1912 N N . PRO B 1 62 ? 5.023 4.238 -17.125 1 95.12 62 PRO B N 1
ATOM 1913 C CA . PRO B 1 62 ? 5.703 3.057 -16.594 1 95.12 62 PRO B CA 1
ATOM 1914 C C . PRO B 1 62 ? 4.73 1.947 -16.188 1 95.12 62 PRO B C 1
ATOM 1916 O O . PRO B 1 62 ? 3.586 2.225 -15.828 1 95.12 62 PRO B O 1
ATOM 1919 N N . ARG B 1 63 ? 5.148 0.684 -16.266 1 97.31 63 ARG B N 1
ATOM 1920 C CA . ARG B 1 63 ? 4.371 -0.454 -15.781 1 97.31 63 ARG B CA 1
ATOM 1921 C C . ARG B 1 63 ? 4.516 -0.622 -14.273 1 97.31 63 ARG B C 1
ATOM 1923 O O . ARG B 1 63 ? 5.633 -0.649 -13.75 1 97.31 63 ARG B O 1
ATOM 1930 N N . THR B 1 64 ? 3.385 -0.689 -13.547 1 97.88 64 THR B N 1
ATOM 1931 C CA . THR B 1 64 ? 3.436 -0.822 -12.102 1 97.88 64 THR B CA 1
ATOM 1932 C C . THR B 1 64 ? 2.643 -2.043 -11.641 1 97.88 64 THR B C 1
ATOM 1934 O O . THR B 1 64 ? 2.658 -2.391 -10.461 1 97.88 64 THR B O 1
ATOM 1937 N N . VAL B 1 65 ? 1.935 -2.68 -12.539 1 98.5 65 VAL B N 1
ATOM 1938 C CA . VAL B 1 65 ? 1.105 -3.842 -12.234 1 98.5 65 VAL B CA 1
ATOM 1939 C C . VAL B 1 65 ? 1.464 -4.992 -13.172 1 98.5 65 VAL B C 1
ATOM 1941 O O . VAL B 1 65 ? 1.467 -4.832 -14.391 1 98.5 65 VAL B O 1
ATOM 1944 N N . TYR B 1 66 ? 1.801 -6.094 -12.602 1 98.5 66 TYR B N 1
ATOM 1945 C CA . TYR B 1 66 ? 2.104 -7.312 -13.344 1 98.5 66 TYR B CA 1
ATOM 1946 C C . TYR B 1 66 ? 1.095 -8.414 -13.023 1 98.5 66 TYR B C 1
ATOM 1948 O O . TYR B 1 66 ? 1.023 -8.883 -11.883 1 98.5 66 TYR B O 1
ATOM 1956 N N . MET B 1 67 ? 0.272 -8.75 -13.938 1 98.62 67 MET B N 1
ATOM 1957 C CA . MET B 1 67 ? -0.627 -9.898 -13.891 1 98.62 67 MET B CA 1
ATOM 1958 C C . MET B 1 67 ? -0.175 -10.984 -14.859 1 98.62 67 MET B C 1
ATOM 1960 O O . MET B 1 67 ? -0.179 -10.781 -16.078 1 98.62 67 MET B O 1
ATOM 1964 N N . LEU B 1 68 ? 0.183 -12.117 -14.305 1 98.69 68 LEU B N 1
ATOM 1965 C CA . LEU B 1 68 ? 0.878 -13.109 -15.117 1 98.69 68 LEU B CA 1
ATOM 1966 C C . LEU B 1 68 ? 0.235 -14.484 -14.969 1 98.69 68 LEU B C 1
ATOM 1968 O O . LEU B 1 68 ? -0.354 -14.789 -13.93 1 98.69 68 LEU B O 1
ATOM 1972 N N . ALA B 1 69 ? 0.314 -15.234 -16 1 98.81 69 ALA B N 1
ATOM 1973 C CA . ALA B 1 69 ? -0.099 -16.641 -15.969 1 98.81 69 ALA B CA 1
ATOM 1974 C C . ALA B 1 69 ? 0.972 -17.5 -15.312 1 98.81 69 ALA B C 1
ATOM 1976 O O . ALA B 1 69 ? 2.166 -17.312 -15.547 1 98.81 69 ALA B O 1
ATOM 1977 N N . VAL B 1 70 ? 0.569 -18.406 -14.492 1 98.81 70 VAL B N 1
ATOM 1978 C CA . VAL B 1 70 ? 1.435 -19.469 -13.992 1 98.81 70 VAL B CA 1
ATOM 1979 C C . VAL B 1 70 ? 1.269 -20.719 -14.844 1 98.81 70 VAL B C 1
ATOM 1981 O O . VAL B 1 70 ? 0.176 -21.281 -14.922 1 98.81 70 VAL B O 1
ATOM 1984 N N . VAL B 1 71 ? 2.371 -21.141 -15.422 1 98.69 71 VAL B N 1
ATOM 1985 C CA . VAL B 1 71 ? 2.301 -22.234 -16.391 1 98.69 71 VAL B CA 1
ATOM 1986 C C . VAL B 1 71 ? 3.23 -23.375 -15.945 1 98.69 71 VAL B C 1
ATOM 1988 O O . VAL B 1 71 ? 4.387 -23.125 -15.586 1 98.69 71 VAL B O 1
ATOM 1991 N N . ARG B 1 72 ? 2.674 -24.562 -15.938 1 98.12 72 ARG B N 1
ATOM 1992 C CA . ARG B 1 72 ? 3.467 -25.734 -15.633 1 98.12 72 ARG B CA 1
ATOM 1993 C C . ARG B 1 72 ? 4.332 -26.141 -16.812 1 98.12 72 ARG B C 1
ATOM 1995 O O . ARG B 1 72 ? 3.828 -26.328 -17.938 1 98.12 72 ARG B O 1
ATOM 2002 N N . SER B 1 73 ? 5.543 -26.344 -16.578 1 95.38 73 SER B N 1
ATOM 2003 C CA . SER B 1 73 ? 6.512 -26.562 -17.656 1 95.38 73 SER B CA 1
ATOM 2004 C C . SER B 1 73 ? 6.309 -27.922 -18.297 1 95.38 73 SER B C 1
ATOM 2006 O O . SER B 1 73 ? 6.504 -28.078 -19.516 1 95.38 73 SER B O 1
ATOM 2008 N N . ALA B 1 74 ? 5.863 -28.906 -17.547 1 96 74 ALA B N 1
ATOM 2009 C CA . ALA B 1 74 ? 5.785 -30.297 -18.016 1 96 74 ALA B CA 1
ATOM 2010 C C . ALA B 1 74 ? 4.766 -30.438 -19.141 1 96 74 ALA B C 1
ATOM 2012 O O . ALA B 1 74 ? 4.938 -31.266 -20.047 1 96 74 ALA B O 1
ATOM 2013 N N . ASP B 1 75 ? 3.719 -29.625 -19.156 1 96.88 75 ASP B N 1
ATOM 2014 C CA . ASP B 1 75 ? 2.66 -29.797 -20.156 1 96.88 75 ASP B CA 1
ATOM 2015 C C . ASP B 1 75 ? 2.141 -28.453 -20.656 1 96.88 75 ASP B C 1
ATOM 2017 O O . ASP B 1 75 ? 1.109 -28.391 -21.328 1 96.88 75 ASP B O 1
ATOM 2021 N N . ALA B 1 76 ? 2.762 -27.359 -20.234 1 97 76 ALA B N 1
ATOM 2022 C CA . ALA B 1 76 ? 2.436 -25.984 -20.641 1 97 76 ALA B CA 1
ATOM 2023 C C . ALA B 1 76 ? 1.021 -25.609 -20.203 1 97 76 ALA B C 1
ATOM 2025 O O . ALA B 1 76 ? 0.398 -24.734 -20.797 1 97 76 ALA B O 1
ATOM 2026 N N . ARG B 1 77 ? 0.552 -26.281 -19.203 1 97.94 77 ARG B N 1
ATOM 2027 C CA . ARG B 1 77 ? -0.787 -26 -18.688 1 97.94 77 ARG B CA 1
ATOM 2028 C C . ARG B 1 77 ? -0.784 -24.781 -17.781 1 97.94 77 ARG B C 1
ATOM 2030 O O . ARG B 1 77 ? 0.063 -24.656 -16.891 1 97.94 77 ARG B O 1
ATOM 2037 N N . LEU B 1 78 ? -1.711 -23.844 -18.109 1 98.75 78 LEU B N 1
ATOM 2038 C CA . LEU B 1 78 ? -1.935 -22.75 -17.172 1 98.75 78 LEU B CA 1
ATOM 2039 C C . LEU B 1 78 ? -2.621 -23.25 -15.914 1 98.75 78 LEU B C 1
ATOM 2041 O O . LEU B 1 78 ? -3.727 -23.797 -15.977 1 98.75 78 LEU B O 1
ATOM 2045 N N . ILE B 1 79 ? -1.961 -23.062 -14.781 1 98.75 79 ILE B N 1
ATOM 2046 C CA . ILE B 1 79 ? -2.506 -23.656 -13.57 1 98.75 79 ILE B CA 1
ATOM 2047 C C . ILE B 1 79 ? -2.883 -22.562 -12.578 1 98.75 79 ILE B C 1
ATOM 2049 O O . ILE B 1 79 ? -3.357 -22.844 -11.477 1 98.75 79 ILE B O 1
ATOM 2053 N N . GLY B 1 80 ? -2.658 -21.297 -12.953 1 98.75 80 GLY B N 1
ATOM 2054 C CA . GLY B 1 80 ? -2.988 -20.234 -12.008 1 98.75 80 GLY B CA 1
ATOM 2055 C C . GLY B 1 80 ? -2.605 -18.859 -12.508 1 98.75 80 GLY B C 1
ATOM 2056 O O . GLY B 1 80 ? -2.328 -18.672 -13.695 1 98.75 80 GLY B O 1
ATOM 2057 N N . ARG B 1 81 ? -2.725 -17.891 -11.672 1 98.69 81 ARG B N 1
ATOM 2058 C CA . ARG B 1 81 ? -2.361 -16.5 -11.883 1 98.69 81 ARG B CA 1
ATOM 2059 C C . ARG B 1 81 ? -1.503 -15.977 -10.742 1 98.69 81 ARG B C 1
ATOM 2061 O O . ARG B 1 81 ? -1.692 -16.359 -9.586 1 98.69 81 ARG B O 1
ATOM 2068 N N . ALA B 1 82 ? -0.579 -15.148 -11.086 1 98.56 82 ALA B N 1
ATOM 2069 C CA . ALA B 1 82 ? 0.3 -14.484 -10.125 1 98.56 82 ALA B CA 1
ATOM 2070 C C . ALA B 1 82 ? 0.365 -12.984 -10.383 1 98.56 82 ALA B C 1
ATOM 2072 O O . ALA B 1 82 ? 0.416 -12.547 -11.531 1 98.56 82 ALA B O 1
ATOM 2073 N N . ASP B 1 83 ? 0.4 -12.234 -9.352 1 98.62 83 ASP B N 1
ATOM 2074 C CA . ASP B 1 83 ? 0.383 -10.781 -9.445 1 98.62 83 ASP B CA 1
ATOM 2075 C C . ASP B 1 83 ? 1.546 -10.164 -8.672 1 98.62 83 ASP B C 1
ATOM 2077 O O . ASP B 1 83 ? 1.891 -10.633 -7.586 1 98.62 83 ASP B O 1
ATOM 2081 N N . LEU B 1 84 ? 2.139 -9.18 -9.188 1 98.81 84 LEU B N 1
ATOM 2082 C CA . LEU B 1 84 ? 3.094 -8.305 -8.516 1 98.81 84 LEU B CA 1
ATOM 2083 C C . LEU B 1 84 ? 2.775 -6.84 -8.797 1 98.81 84 LEU B C 1
ATOM 2085 O O . LEU B 1 84 ? 2.787 -6.406 -9.945 1 98.81 84 LEU B O 1
ATOM 2089 N N . ASP B 1 85 ? 2.395 -6.098 -7.801 1 98.81 85 ASP B N 1
ATOM 2090 C CA . ASP B 1 85 ? 2.09 -4.676 -7.902 1 98.81 85 ASP B CA 1
ATOM 2091 C C . ASP B 1 85 ? 3.154 -3.834 -7.199 1 98.81 85 ASP B C 1
ATOM 2093 O O . ASP B 1 85 ? 3.49 -4.09 -6.043 1 98.81 85 ASP B O 1
ATOM 2097 N N . LEU B 1 86 ? 3.676 -2.867 -7.898 1 98.75 86 LEU B N 1
ATOM 2098 C CA . LEU B 1 86 ? 4.594 -1.951 -7.234 1 98.75 86 LEU B CA 1
ATOM 2099 C C . LEU B 1 86 ? 3.879 -1.161 -6.145 1 98.75 86 LEU B C 1
ATOM 2101 O O . LEU B 1 86 ? 2.732 -0.744 -6.324 1 98.75 86 LEU B O 1
ATOM 2105 N N . ASP B 1 87 ? 4.496 -1.058 -4.996 1 98.62 87 ASP B N 1
ATOM 2106 C CA . ASP B 1 87 ? 3.959 -0.374 -3.824 1 98.62 87 ASP B CA 1
ATOM 2107 C C . ASP B 1 87 ? 4.297 1.115 -3.854 1 98.62 87 ASP B C 1
ATOM 2109 O O . ASP B 1 87 ? 5.449 1.501 -3.652 1 98.62 87 ASP B O 1
ATOM 2113 N N . PRO B 1 88 ? 3.281 1.956 -4.027 1 97.88 88 PRO B N 1
ATOM 2114 C CA . PRO B 1 88 ? 3.584 3.385 -4.137 1 97.88 88 PRO B CA 1
ATOM 2115 C C . PRO B 1 88 ? 3.955 4.016 -2.795 1 97.88 88 PRO B C 1
ATOM 2117 O O . PRO B 1 88 ? 4.395 5.164 -2.75 1 97.88 88 PRO B O 1
ATOM 2120 N N . PHE B 1 89 ? 3.879 3.293 -1.681 1 97.69 89 PHE B N 1
ATOM 2121 C CA . PHE B 1 89 ? 4.094 3.879 -0.363 1 97.69 89 PHE B CA 1
ATOM 2122 C C . PHE B 1 89 ? 5.453 3.467 0.195 1 97.69 89 PHE B C 1
ATOM 2124 O O . PHE B 1 89 ? 5.773 3.773 1.346 1 97.69 89 PHE B O 1
ATOM 2131 N N . SER B 1 90 ? 6.223 2.752 -0.548 1 97.5 90 SER B N 1
ATOM 2132 C CA . SER B 1 90 ? 7.551 2.285 -0.168 1 97.5 90 SER B CA 1
ATOM 2133 C C . SER B 1 90 ? 8.539 2.422 -1.324 1 97.5 90 SER B C 1
ATOM 2135 O O . SER B 1 90 ? 8.148 2.363 -2.492 1 97.5 90 SER B O 1
ATOM 2137 N N . GLU B 1 91 ? 9.773 2.635 -0.928 1 97 91 GLU B N 1
ATOM 2138 C CA . GLU B 1 91 ? 10.797 2.693 -1.965 1 97 91 GLU B CA 1
ATOM 2139 C C . GLU B 1 91 ? 11.188 1.296 -2.438 1 97 91 GLU B C 1
ATOM 2141 O O . GLU B 1 91 ? 11.445 0.408 -1.622 1 97 91 GLU B O 1
ATOM 2146 N N . LYS B 1 92 ? 11.148 1.068 -3.795 1 98.31 92 LYS B N 1
ATOM 2147 C CA . LYS B 1 92 ? 11.578 -0.178 -4.426 1 98.31 92 LYS B CA 1
ATOM 2148 C C . LYS B 1 92 ? 10.906 -1.382 -3.777 1 98.31 92 LYS B C 1
ATOM 2150 O O . LYS B 1 92 ? 11.57 -2.346 -3.395 1 98.31 92 LYS B O 1
ATOM 2155 N N . ALA B 1 93 ? 9.617 -1.315 -3.645 1 98.88 93 ALA B N 1
ATOM 2156 C CA . ALA B 1 93 ? 8.867 -2.4 -3.016 1 98.88 93 ALA B CA 1
ATOM 2157 C C . ALA B 1 93 ? 7.684 -2.822 -3.877 1 98.88 93 ALA B C 1
ATOM 2159 O O . ALA B 1 93 ? 7.219 -2.053 -4.723 1 98.88 93 ALA B O 1
ATOM 2160 N N . GLY B 1 94 ? 7.258 -4.02 -3.676 1 98.88 94 GLY B N 1
ATOM 2161 C CA . GLY B 1 94 ? 6.062 -4.535 -4.32 1 98.88 94 GLY B CA 1
ATOM 2162 C C . GLY B 1 94 ? 5.309 -5.535 -3.463 1 98.88 94 GLY B C 1
ATOM 2163 O O . GLY B 1 94 ? 5.867 -6.094 -2.516 1 98.88 94 GLY B O 1
ATOM 2164 N N . THR B 1 95 ? 4.043 -5.688 -3.729 1 98.94 95 THR B N 1
ATOM 2165 C CA . THR B 1 95 ? 3.229 -6.73 -3.115 1 98.94 95 THR B CA 1
ATOM 2166 C C . THR B 1 95 ? 2.895 -7.82 -4.125 1 98.94 95 THR B C 1
ATOM 2168 O O . THR B 1 95 ? 2.766 -7.551 -5.32 1 98.94 95 THR B O 1
ATOM 2171 N N . ILE B 1 96 ? 2.795 -9.047 -3.586 1 98.88 96 ILE B N 1
ATOM 2172 C CA . ILE B 1 96 ? 2.545 -10.164 -4.484 1 98.88 96 ILE B CA 1
ATOM 2173 C C . ILE B 1 96 ? 1.311 -10.938 -4.023 1 98.88 96 ILE B C 1
ATOM 2175 O O . ILE B 1 96 ? 0.911 -10.836 -2.859 1 98.88 96 ILE B O 1
ATOM 2179 N N . GLY B 1 97 ? 0.687 -11.609 -4.863 1 97.88 97 GLY B N 1
ATOM 2180 C CA . GLY B 1 97 ? -0.38 -12.578 -4.664 1 97.88 97 GLY B CA 1
ATOM 2181 C C . GLY B 1 97 ? -0.491 -13.586 -5.789 1 97.88 97 GLY B C 1
ATOM 2182 O O . GLY B 1 97 ? 0.09 -13.398 -6.859 1 97.88 97 GLY B O 1
ATOM 2183 N N . PHE B 1 98 ? -1.163 -14.656 -5.445 1 97.94 98 PHE B N 1
ATOM 2184 C CA . PHE B 1 98 ? -1.355 -15.656 -6.492 1 97.94 98 PHE B CA 1
ATOM 2185 C C . PHE B 1 98 ? -2.521 -16.578 -6.156 1 97.94 98 PHE B C 1
ATOM 2187 O O . PHE B 1 98 ? -2.994 -16.594 -5.02 1 97.94 98 PHE B O 1
ATOM 2194 N N . MET B 1 99 ? -2.996 -17.234 -7.102 1 97.5 99 MET B N 1
ATOM 2195 C CA . MET B 1 99 ? -3.982 -18.297 -6.996 1 97.5 99 MET B CA 1
ATOM 2196 C C . MET B 1 99 ? -3.646 -19.438 -7.949 1 97.5 99 MET B C 1
ATOM 2198 O O . MET B 1 99 ? -3.178 -19.203 -9.062 1 97.5 99 MET B O 1
ATOM 2202 N N . LEU B 1 100 ? -3.793 -20.641 -7.457 1 98.19 100 LEU B N 1
ATOM 2203 C CA . LEU B 1 100 ? -3.562 -21.844 -8.25 1 98.19 100 LEU B CA 1
ATOM 2204 C C . LEU B 1 100 ? -4.793 -22.75 -8.234 1 98.19 100 LEU B C 1
ATOM 2206 O O . LEU B 1 100 ? -5.566 -22.734 -7.273 1 98.19 100 LEU B O 1
ATOM 2210 N N . HIS B 1 101 ? -4.922 -23.5 -9.273 1 98.19 101 HIS B N 1
ATOM 2211 C CA . HIS B 1 101 ? -6 -24.484 -9.328 1 98.19 101 HIS B CA 1
ATOM 2212 C C . HIS B 1 101 ? -5.895 -25.484 -8.188 1 98.19 101 HIS B C 1
ATOM 2214 O O . HIS B 1 101 ? -4.801 -25.953 -7.879 1 98.19 101 HIS B O 1
ATOM 2220 N N . PRO B 1 102 ? -7.039 -25.859 -7.613 1 97 102 PRO B N 1
ATOM 2221 C CA . PRO B 1 102 ? -7.02 -26.734 -6.438 1 97 102 PRO B CA 1
ATOM 2222 C C . PRO B 1 102 ? -6.371 -28.094 -6.723 1 97 102 PRO B C 1
ATOM 2224 O O . PRO B 1 102 ? -5.777 -28.688 -5.824 1 97 102 PRO B O 1
ATOM 2227 N N . ASP B 1 103 ? -6.449 -28.516 -7.961 1 96.81 103 ASP B N 1
ATOM 2228 C CA . ASP B 1 103 ? -5.879 -29.812 -8.312 1 96.81 103 ASP B CA 1
ATOM 2229 C C . ASP B 1 103 ? -4.359 -29.812 -8.188 1 96.81 103 ASP B C 1
ATOM 2231 O O . ASP B 1 103 ? -3.717 -30.859 -8.227 1 96.81 103 ASP B O 1
ATOM 2235 N N . THR B 1 104 ? -3.799 -28.656 -7.98 1 96.69 104 THR B N 1
ATOM 2236 C CA . THR B 1 104 ? -2.344 -28.547 -7.918 1 96.69 104 THR B CA 1
ATOM 2237 C C . THR B 1 104 ? -1.884 -28.266 -6.488 1 96.69 104 THR B C 1
ATOM 2239 O O . THR B 1 104 ? -0.684 -28.156 -6.227 1 96.69 104 THR B O 1
ATOM 2242 N N . TRP B 1 105 ? -2.846 -28.156 -5.602 1 95.06 105 TRP B N 1
ATOM 2243 C CA . TRP B 1 105 ? -2.496 -27.844 -4.219 1 95.06 105 TRP B CA 1
ATOM 2244 C C . TRP B 1 105 ? -1.731 -29 -3.578 1 95.06 105 TRP B C 1
ATOM 2246 O O . TRP B 1 105 ? -1.938 -30.156 -3.932 1 95.06 105 TRP B O 1
ATOM 2256 N N . GLY B 1 106 ? -0.816 -28.641 -2.689 1 93.88 106 GLY B N 1
ATOM 2257 C CA . GLY B 1 106 ? -0.072 -29.641 -1.958 1 93.88 106 GLY B CA 1
ATOM 2258 C C . GLY B 1 106 ? 1.12 -30.188 -2.729 1 93.88 106 GLY B C 1
ATOM 2259 O O . GLY B 1 106 ? 1.821 -31.078 -2.252 1 93.88 106 GLY B O 1
ATOM 2260 N N . ALA B 1 107 ? 1.392 -29.641 -3.906 1 95.31 107 ALA B N 1
ATOM 2261 C CA . ALA B 1 107 ? 2.453 -30.156 -4.762 1 95.31 107 ALA B CA 1
ATOM 2262 C C . ALA B 1 107 ? 3.678 -29.25 -4.734 1 95.31 107 ALA B C 1
ATOM 2264 O O . ALA B 1 107 ? 4.621 -29.453 -5.504 1 95.31 107 ALA B O 1
ATOM 2265 N N . GLY B 1 108 ? 3.678 -28.219 -3.93 1 95.88 108 GLY B N 1
ATOM 2266 C CA . GLY B 1 108 ? 4.812 -27.328 -3.832 1 95.88 108 GLY B CA 1
ATOM 2267 C C . GLY B 1 108 ? 4.785 -26.219 -4.863 1 95.88 108 GLY B C 1
ATOM 2268 O O . GLY B 1 108 ? 5.672 -25.359 -4.887 1 95.88 108 GLY B O 1
ATOM 2269 N N . PHE B 1 109 ? 3.77 -26.125 -5.68 1 97.5 109 PHE B N 1
ATOM 2270 C CA . PHE B 1 109 ? 3.682 -25.141 -6.75 1 97.5 109 PHE B CA 1
ATOM 2271 C C . PHE B 1 109 ? 3.482 -23.734 -6.18 1 97.5 109 PHE B C 1
ATOM 2273 O O . PHE B 1 109 ? 3.945 -22.75 -6.762 1 97.5 109 PHE B O 1
ATOM 2280 N N . GLY B 1 110 ? 2.811 -23.641 -5.051 1 97.69 110 GLY B N 1
ATOM 2281 C CA . GLY B 1 110 ? 2.662 -22.344 -4.402 1 97.69 110 GLY B CA 1
ATOM 2282 C C . GLY B 1 110 ? 3.986 -21.703 -4.02 1 97.69 110 GLY B C 1
ATOM 2283 O O . GLY B 1 110 ? 4.25 -20.562 -4.359 1 97.69 110 GLY B O 1
ATOM 2284 N N . THR B 1 111 ? 4.777 -22.516 -3.379 1 97.31 111 THR B N 1
ATOM 2285 C CA . THR B 1 111 ? 6.09 -22.047 -2.959 1 97.31 111 THR B CA 1
ATOM 2286 C C . THR B 1 111 ? 6.93 -21.641 -4.168 1 97.31 111 THR B C 1
ATOM 2288 O O . THR B 1 111 ? 7.562 -20.578 -4.16 1 97.31 111 THR B O 1
ATOM 2291 N N . GLU B 1 112 ? 6.926 -22.406 -5.188 1 97.06 112 GLU B N 1
ATOM 2292 C CA . GLU B 1 112 ? 7.691 -22.078 -6.387 1 97.06 112 GLU B CA 1
ATOM 2293 C C . GLU B 1 112 ? 7.16 -20.797 -7.035 1 97.06 112 GLU B C 1
ATOM 2295 O O . GLU B 1 112 ? 7.934 -19.984 -7.543 1 97.06 112 GLU B O 1
ATOM 2300 N N . THR B 1 113 ? 5.824 -20.609 -7.074 1 97.75 113 THR B N 1
ATOM 2301 C CA . THR B 1 113 ? 5.234 -19.406 -7.629 1 97.75 113 THR B CA 1
ATOM 2302 C C . THR B 1 113 ? 5.73 -18.172 -6.883 1 97.75 113 THR B C 1
ATOM 2304 O O . THR B 1 113 ? 6.09 -17.156 -7.504 1 97.75 113 THR B O 1
ATOM 2307 N N . VAL B 1 114 ? 5.809 -18.25 -5.562 1 98.25 114 VAL B N 1
ATOM 2308 C CA . VAL B 1 114 ? 6.309 -17.141 -4.762 1 98.25 114 VAL B CA 1
ATOM 2309 C C . VAL B 1 114 ? 7.762 -16.844 -5.137 1 98.25 114 VAL B C 1
ATOM 2311 O O . VAL B 1 114 ? 8.141 -15.688 -5.316 1 98.25 114 VAL B O 1
ATOM 2314 N N . HIS B 1 115 ? 8.539 -17.875 -5.289 1 97.75 115 HIS B N 1
ATOM 2315 C CA . HIS B 1 115 ? 9.93 -17.688 -5.684 1 97.75 115 HIS B CA 1
ATOM 2316 C C . HIS B 1 115 ? 10.031 -17.031 -7.059 1 97.75 115 HIS B C 1
ATOM 2318 O O . HIS B 1 115 ? 10.898 -16.188 -7.289 1 97.75 115 HIS B O 1
ATOM 2324 N N . LEU B 1 116 ? 9.188 -17.406 -7.969 1 97.44 116 LEU B N 1
ATOM 2325 C CA . LEU B 1 116 ? 9.18 -16.797 -9.297 1 97.44 116 LEU B CA 1
ATOM 2326 C C . LEU B 1 116 ? 8.852 -15.312 -9.211 1 97.44 116 LEU B C 1
ATOM 2328 O O . LEU B 1 116 ? 9.469 -14.492 -9.898 1 97.44 116 LEU B O 1
ATOM 2332 N N . LEU B 1 117 ? 7.898 -14.992 -8.406 1 98.25 117 LEU B N 1
ATOM 2333 C CA . LEU B 1 117 ? 7.531 -13.594 -8.211 1 98.25 117 LEU B CA 1
ATOM 2334 C C . LEU B 1 117 ? 8.664 -12.82 -7.551 1 98.25 117 LEU B C 1
ATOM 2336 O O . LEU B 1 117 ? 8.938 -11.68 -7.918 1 98.25 117 LEU B O 1
ATOM 2340 N N . CYS B 1 118 ? 9.328 -13.453 -6.605 1 97.94 118 CYS B N 1
ATOM 2341 C CA . CYS B 1 118 ? 10.492 -12.828 -5.988 1 97.94 118 CYS B CA 1
ATOM 2342 C C . CYS B 1 118 ? 11.602 -12.594 -7.012 1 97.94 118 CYS B C 1
ATOM 2344 O O . CYS B 1 118 ? 12.227 -11.539 -7.027 1 97.94 118 CYS B O 1
ATOM 2346 N N . ALA B 1 119 ? 11.797 -13.562 -7.84 1 96.69 119 ALA B N 1
ATOM 2347 C CA . ALA B 1 119 ? 12.797 -13.414 -8.891 1 96.69 119 ALA B CA 1
ATOM 2348 C C . ALA B 1 119 ? 12.453 -12.234 -9.805 1 96.69 119 ALA B C 1
ATOM 2350 O O . ALA B 1 119 ? 13.328 -11.422 -10.133 1 96.69 119 ALA B O 1
ATOM 2351 N N . LEU B 1 120 ? 11.227 -12.172 -10.195 1 96.5 120 LEU B N 1
ATOM 2352 C CA . LEU B 1 120 ? 10.773 -11.047 -11.008 1 96.5 120 LEU B CA 1
ATOM 2353 C C . LEU B 1 120 ? 11.055 -9.719 -10.305 1 96.5 120 LEU B C 1
ATOM 2355 O O . LEU B 1 120 ? 11.602 -8.797 -10.898 1 96.5 120 LEU B O 1
ATOM 2359 N N . GLY B 1 121 ? 10.656 -9.641 -9.062 1 97.69 121 GLY B N 1
ATOM 2360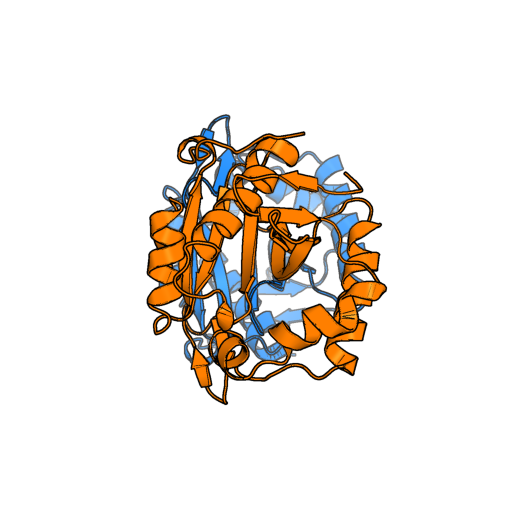 C CA . GLY B 1 121 ? 10.797 -8.406 -8.305 1 97.69 121 GLY B CA 1
ATOM 2361 C C . GLY B 1 121 ? 12.242 -8.031 -8.039 1 97.69 121 GLY B C 1
ATOM 2362 O O . GLY B 1 121 ? 12.648 -6.891 -8.273 1 97.69 121 GLY B O 1
ATOM 2363 N N . PHE B 1 122 ? 13.078 -8.977 -7.57 1 97.31 122 PHE B N 1
ATOM 2364 C CA . PHE B 1 122 ? 14.422 -8.664 -7.086 1 97.31 122 PHE B CA 1
ATOM 2365 C C . PHE B 1 122 ? 15.422 -8.633 -8.234 1 97.31 122 PHE B C 1
ATOM 2367 O O . PHE B 1 122 ? 16.234 -7.715 -8.336 1 97.31 122 PHE B O 1
ATOM 2374 N N . ARG B 1 123 ? 15.312 -9.484 -9.117 1 94.5 123 ARG B N 1
ATOM 2375 C CA . ARG B 1 123 ? 16.344 -9.602 -10.148 1 94.5 123 ARG B CA 1
ATOM 2376 C C . ARG B 1 123 ? 16 -8.766 -11.367 1 94.5 123 ARG B C 1
ATOM 2378 O O . ARG B 1 123 ? 16.875 -8.148 -11.977 1 94.5 123 ARG B O 1
ATOM 2385 N N . HIS B 1 124 ? 14.727 -8.766 -11.727 1 94.12 124 HIS B N 1
ATOM 2386 C CA . HIS B 1 124 ? 14.352 -8.117 -12.977 1 94.12 124 HIS B CA 1
ATOM 2387 C C . HIS B 1 124 ? 13.922 -6.672 -12.742 1 94.12 124 HIS B C 1
ATOM 2389 O O . HIS B 1 124 ? 14.25 -5.789 -13.539 1 94.12 124 HIS B O 1
ATOM 2395 N N . LEU B 1 125 ? 13.234 -6.445 -11.695 1 96.56 125 LEU B N 1
ATOM 2396 C CA . LEU B 1 125 ? 12.68 -5.113 -11.492 1 96.56 125 LEU B CA 1
ATOM 2397 C C . LEU B 1 125 ? 13.531 -4.312 -10.508 1 96.56 125 LEU B C 1
ATOM 2399 O O . LEU B 1 125 ? 13.312 -3.113 -10.32 1 96.56 125 LEU B O 1
ATOM 2403 N N . GLY B 1 126 ? 14.453 -4.969 -9.836 1 97.44 126 GLY B N 1
ATOM 2404 C CA . GLY B 1 126 ? 15.367 -4.273 -8.945 1 97.44 126 GLY B CA 1
ATOM 2405 C C . GLY B 1 126 ? 14.703 -3.811 -7.656 1 97.44 126 GLY B C 1
ATOM 2406 O O . GLY B 1 126 ? 15.086 -2.789 -7.086 1 97.44 126 GLY B O 1
ATOM 2407 N N . LEU B 1 127 ? 13.703 -4.504 -7.18 1 98.5 127 LEU B N 1
ATOM 2408 C CA . LEU B 1 127 ? 13.039 -4.172 -5.926 1 98.5 127 LEU B CA 1
ATOM 2409 C C . LEU B 1 127 ? 13.914 -4.539 -4.734 1 98.5 127 LEU B C 1
ATOM 2411 O O . LEU B 1 127 ? 14.844 -5.34 -4.863 1 98.5 127 LEU B O 1
ATOM 2415 N N . HIS B 1 128 ? 13.656 -3.92 -3.59 1 98.75 128 HIS B N 1
ATOM 2416 C CA . HIS B 1 128 ? 14.359 -4.168 -2.338 1 98.75 128 HIS B CA 1
ATOM 2417 C C . HIS B 1 128 ? 13.508 -4.984 -1.374 1 98.75 128 HIS B C 1
ATOM 2419 O O . HIS B 1 128 ? 14.039 -5.715 -0.534 1 98.75 128 HIS B O 1
ATOM 2425 N N . ARG B 1 129 ? 12.266 -4.855 -1.521 1 98.75 129 ARG B N 1
ATOM 2426 C CA . ARG B 1 129 ? 11.328 -5.469 -0.586 1 98.75 129 ARG B CA 1
ATOM 2427 C C . ARG B 1 129 ? 10.102 -6.008 -1.314 1 98.75 129 ARG B C 1
ATOM 2429 O O . ARG B 1 129 ? 9.57 -5.355 -2.215 1 98.75 129 ARG B O 1
ATOM 2436 N N . ILE B 1 130 ? 9.703 -7.223 -0.958 1 98.88 130 ILE B N 1
ATOM 2437 C CA . ILE B 1 130 ? 8.469 -7.828 -1.444 1 98.88 130 ILE B CA 1
ATOM 2438 C C . ILE B 1 130 ? 7.621 -8.289 -0.262 1 98.88 130 ILE B C 1
ATOM 2440 O O . ILE B 1 130 ? 8.141 -8.859 0.7 1 98.88 130 ILE B O 1
ATOM 2444 N N . TRP B 1 131 ? 6.312 -7.961 -0.31 1 98.88 131 TRP B N 1
ATOM 2445 C CA . TRP B 1 131 ? 5.434 -8.375 0.777 1 98.88 131 TRP B CA 1
ATOM 2446 C C . TRP B 1 131 ? 4.121 -8.922 0.233 1 98.88 131 TRP B C 1
ATOM 2448 O O . TRP B 1 131 ? 3.828 -8.789 -0.958 1 98.88 131 TRP B O 1
ATOM 2458 N N . ALA B 1 132 ? 3.393 -9.648 1.049 1 98.69 132 ALA B N 1
ATOM 2459 C CA . ALA B 1 132 ? 2.1 -10.258 0.758 1 98.69 132 ALA B CA 1
ATOM 2460 C C . ALA B 1 132 ? 1.245 -10.359 2.02 1 98.69 132 ALA B C 1
ATOM 2462 O O . ALA B 1 132 ? 1.758 -10.242 3.135 1 98.69 132 ALA B O 1
ATOM 2463 N N . THR B 1 133 ? -0.037 -10.531 1.758 1 97.81 133 THR B N 1
ATOM 2464 C CA . THR B 1 133 ? -0.924 -10.758 2.895 1 97.81 133 THR B CA 1
ATOM 2465 C C . THR B 1 133 ? -1.749 -12.023 2.691 1 97.81 133 THR B C 1
ATOM 2467 O O . THR B 1 133 ? -1.913 -12.492 1.562 1 97.81 133 THR B O 1
ATOM 2470 N N . ARG B 1 134 ? -2.166 -12.578 3.781 1 96.56 134 ARG B N 1
ATOM 2471 C CA . ARG B 1 134 ? -3.104 -13.695 3.797 1 96.56 134 ARG B CA 1
ATOM 2472 C C . ARG B 1 134 ? -4.117 -13.539 4.922 1 96.56 134 ARG B C 1
ATOM 2474 O O . ARG B 1 134 ? -3.885 -12.805 5.883 1 96.56 134 ARG B O 1
ATOM 2481 N N . SER B 1 135 ? -5.23 -14.273 4.707 1 95.56 135 SER B N 1
ATOM 2482 C CA . SER B 1 135 ? -6.176 -14.375 5.812 1 95.56 135 SER B CA 1
ATOM 2483 C C . SER B 1 135 ? -5.551 -15.086 7.012 1 95.56 135 SER B C 1
ATOM 2485 O O . SER B 1 135 ? -4.824 -16.062 6.848 1 95.56 135 SER B O 1
ATOM 2487 N N . PRO B 1 136 ? -5.902 -14.641 8.242 1 95.62 136 PRO B N 1
ATOM 2488 C CA . PRO B 1 136 ? -5.379 -15.328 9.422 1 95.62 136 PRO B CA 1
ATOM 2489 C C . PRO B 1 136 ? -5.738 -16.812 9.445 1 95.62 136 PRO B C 1
ATOM 2491 O O . PRO B 1 136 ? -4.961 -17.625 9.945 1 95.62 136 PRO B O 1
ATOM 2494 N N . SER B 1 137 ? -6.809 -17.156 8.836 1 93.19 137 SER B N 1
ATOM 2495 C CA . SER B 1 137 ? -7.285 -18.531 8.867 1 93.19 137 SER B CA 1
ATOM 2496 C C . SER B 1 137 ? -6.648 -19.375 7.766 1 93.19 137 SER B C 1
ATOM 2498 O O . SER B 1 137 ? -6.75 -20.594 7.77 1 93.19 137 SER B O 1
ATOM 2500 N N . ASN B 1 138 ? -6.02 -18.719 6.816 1 92.94 138 ASN B N 1
ATOM 2501 C CA . ASN B 1 138 ? -5.402 -19.438 5.711 1 92.94 138 ASN B CA 1
ATOM 2502 C C . ASN B 1 138 ? -4.004 -19.938 6.074 1 92.94 138 ASN B C 1
ATOM 2504 O O . ASN B 1 138 ? -3.012 -19.453 5.523 1 92.94 138 ASN B O 1
ATOM 2508 N N . ILE B 1 139 ? -3.947 -20.953 6.777 1 93 139 ILE B N 1
ATOM 2509 C CA . ILE B 1 139 ? -2.703 -21.484 7.324 1 93 139 ILE B CA 1
ATOM 2510 C C . ILE B 1 139 ? -1.832 -22.031 6.191 1 93 139 ILE B C 1
ATOM 2512 O O . ILE B 1 139 ? -0.605 -21.906 6.234 1 93 139 ILE B O 1
ATOM 2516 N N . ALA B 1 140 ? -2.465 -22.625 5.223 1 93 140 ALA B N 1
ATOM 2517 C CA . ALA B 1 140 ? -1.738 -23.172 4.086 1 93 140 ALA B CA 1
ATOM 2518 C C . ALA B 1 140 ? -0.946 -22.094 3.357 1 93 140 ALA B C 1
ATOM 2520 O O . ALA B 1 140 ? 0.226 -22.297 3.027 1 93 140 ALA B O 1
ATOM 2521 N N . SER B 1 141 ? -1.562 -21 3.127 1 94.31 141 SER B N 1
ATOM 2522 C CA . SER B 1 141 ? -0.87 -19.875 2.502 1 94.31 141 SER B CA 1
ATOM 2523 C C . SER B 1 141 ? 0.286 -19.391 3.369 1 94.31 141 SER B C 1
ATOM 2525 O O . SER B 1 141 ? 1.349 -19.031 2.854 1 94.31 141 SER B O 1
ATOM 2527 N N . GLY B 1 142 ? 0.056 -19.359 4.652 1 95.94 142 GLY B N 1
ATOM 2528 C CA . GLY B 1 142 ? 1.124 -19 5.57 1 95.94 142 GLY B CA 1
ATOM 2529 C C . GLY B 1 142 ? 2.344 -19.891 5.453 1 95.94 142 GLY B C 1
ATOM 2530 O O . GLY B 1 142 ? 3.475 -19.406 5.402 1 95.94 142 GLY B O 1
ATOM 2531 N N . ARG B 1 143 ? 2.133 -21.172 5.434 1 96.31 143 ARG B N 1
ATOM 2532 C CA . ARG B 1 143 ? 3.219 -22.141 5.285 1 96.31 143 ARG B CA 1
ATOM 2533 C C . ARG B 1 143 ? 3.951 -21.938 3.963 1 96.31 143 ARG B C 1
ATOM 2535 O O . ARG B 1 143 ? 5.18 -22 3.912 1 96.31 143 ARG B O 1
ATOM 2542 N N . THR B 1 144 ? 3.188 -21.672 2.939 1 96.81 144 THR B N 1
ATOM 2543 C CA . THR B 1 144 ? 3.74 -21.438 1.609 1 96.81 144 THR B CA 1
ATOM 2544 C C . THR B 1 144 ? 4.668 -20.234 1.611 1 96.81 144 THR B C 1
ATOM 2546 O O . THR B 1 144 ? 5.801 -20.312 1.127 1 96.81 144 THR B O 1
ATOM 2549 N N . LEU B 1 145 ? 4.227 -19.125 2.146 1 97.69 145 LEU B N 1
ATOM 2550 C CA . LEU B 1 145 ? 5.008 -17.891 2.191 1 97.69 145 LEU B CA 1
ATOM 2551 C C . LEU B 1 145 ? 6.254 -18.062 3.051 1 97.69 145 LEU B C 1
ATOM 2553 O O . LEU B 1 145 ? 7.344 -17.641 2.668 1 97.69 145 LEU B O 1
ATOM 2557 N N . ALA B 1 146 ? 6.043 -18.75 4.141 1 96.81 146 ALA B N 1
ATOM 2558 C CA . ALA B 1 146 ? 7.172 -19 5.031 1 96.81 146 ALA B CA 1
ATOM 2559 C C . ALA B 1 146 ? 8.219 -19.875 4.359 1 96.81 146 ALA B C 1
ATOM 2561 O O . ALA B 1 146 ? 9.414 -19.609 4.445 1 96.81 146 ALA B O 1
ATOM 2562 N N . LYS B 1 147 ? 7.754 -20.906 3.732 1 96 147 LYS B N 1
ATOM 2563 C CA . LYS B 1 147 ? 8.648 -21.828 3.027 1 96 147 LYS B CA 1
ATOM 2564 C C . LYS B 1 147 ? 9.43 -21.094 1.938 1 96 147 LYS B C 1
ATOM 2566 O O . LYS B 1 147 ? 10.578 -21.438 1.646 1 96 147 LYS B O 1
ATOM 2571 N N . ALA B 1 148 ? 8.844 -20.062 1.378 1 95.94 148 ALA B N 1
ATOM 2572 C CA . ALA B 1 148 ? 9.492 -19.297 0.317 1 95.94 148 ALA B CA 1
ATOM 2573 C C . ALA B 1 148 ? 10.422 -18.234 0.898 1 95.94 148 ALA B C 1
ATOM 2575 O O . ALA B 1 148 ? 11.078 -17.5 0.154 1 95.94 148 ALA B O 1
ATOM 2576 N N . GLY B 1 149 ? 10.461 -18.094 2.16 1 96.44 149 GLY B N 1
ATOM 2577 C CA . GLY B 1 149 ? 11.43 -17.203 2.791 1 96.44 149 GLY B CA 1
ATOM 2578 C C . GLY B 1 149 ? 10.828 -15.906 3.283 1 96.44 149 GLY B C 1
ATOM 2579 O O . GLY B 1 149 ? 11.555 -15.023 3.75 1 96.44 149 GLY B O 1
ATOM 2580 N N . LEU B 1 150 ? 9.508 -15.734 3.15 1 98.31 150 LEU B N 1
ATOM 2581 C CA . LEU B 1 150 ? 8.883 -14.531 3.676 1 98.31 150 LEU B CA 1
ATOM 2582 C C . LEU B 1 150 ? 8.578 -14.672 5.164 1 98.31 150 LEU B C 1
ATOM 2584 O O . LEU B 1 150 ? 7.93 -15.641 5.574 1 98.31 150 LEU B O 1
ATOM 2588 N N . ALA B 1 151 ? 9.031 -13.734 5.902 1 97.56 151 ALA B N 1
ATOM 2589 C CA . ALA B 1 151 ? 8.805 -13.75 7.344 1 97.56 151 ALA B CA 1
ATOM 2590 C C . ALA B 1 151 ? 7.535 -12.984 7.703 1 97.56 151 ALA B C 1
ATOM 2592 O O . ALA B 1 151 ? 7.219 -11.969 7.086 1 97.56 151 ALA B O 1
ATOM 2593 N N . GLU B 1 152 ? 6.828 -13.477 8.719 1 96.94 152 GLU B N 1
ATOM 2594 C CA . GLU B 1 152 ? 5.688 -12.719 9.227 1 96.94 152 GLU B CA 1
ATOM 2595 C C . GLU B 1 152 ? 6.129 -11.383 9.812 1 96.94 152 GLU B C 1
ATOM 2597 O O . GLU B 1 152 ? 7.125 -11.312 10.539 1 96.94 152 GLU B O 1
ATOM 2602 N N . GLU B 1 153 ? 5.434 -10.383 9.469 1 96.94 153 GLU B N 1
ATOM 2603 C CA . GLU B 1 153 ? 5.867 -9.047 9.852 1 96.94 153 GLU B CA 1
ATOM 2604 C C . GLU B 1 153 ? 4.805 -8.336 10.688 1 96.94 153 GLU B C 1
ATOM 2606 O O . GLU B 1 153 ? 5.094 -7.352 11.367 1 96.94 153 GLU B O 1
ATOM 2611 N N . GLY B 1 154 ? 3.646 -8.898 10.68 1 96.19 154 GLY B N 1
ATOM 2612 C CA . GLY B 1 154 ? 2.613 -8.273 11.492 1 96.19 154 GLY B CA 1
ATOM 2613 C C . GLY B 1 154 ? 1.212 -8.508 10.953 1 96.19 154 GLY B C 1
ATOM 2614 O O . GLY B 1 154 ? 0.988 -9.438 10.172 1 96.19 154 GLY B O 1
ATOM 2615 N N . ARG B 1 155 ? 0.313 -7.707 11.547 1 97.81 155 ARG B N 1
ATOM 2616 C CA . ARG B 1 155 ? -1.107 -7.84 11.242 1 97.81 155 ARG B CA 1
ATOM 2617 C C . ARG B 1 155 ? -1.704 -6.5 10.828 1 97.81 155 ARG B C 1
ATOM 2619 O O . ARG B 1 155 ? -1.405 -5.465 11.422 1 97.81 155 ARG B O 1
ATOM 2626 N N . ILE B 1 156 ? -2.412 -6.461 9.742 1 98.31 156 ILE B N 1
ATOM 2627 C CA . ILE B 1 156 ? -3.238 -5.316 9.367 1 98.31 156 ILE B CA 1
ATOM 2628 C C . ILE B 1 156 ? -4.68 -5.555 9.812 1 98.31 156 ILE B C 1
ATOM 2630 O O . ILE B 1 156 ? -5.336 -6.48 9.344 1 98.31 156 ILE B O 1
ATOM 2634 N N . ARG B 1 157 ? -5.18 -4.703 10.703 1 98.38 157 ARG B N 1
ATOM 2635 C CA . ARG B 1 157 ? -6.535 -4.871 11.211 1 98.38 157 ARG B CA 1
ATOM 2636 C C . ARG B 1 157 ? -7.566 -4.453 10.164 1 98.38 157 ARG B C 1
ATOM 2638 O O . ARG B 1 157 ? -7.414 -3.416 9.516 1 98.38 157 ARG B O 1
ATOM 2645 N N . GLU B 1 158 ? -8.562 -5.305 9.938 1 98.38 158 GLU B N 1
ATOM 2646 C CA . GLU B 1 158 ? -9.758 -5.051 9.133 1 98.38 158 GLU B CA 1
ATOM 2647 C C . GLU B 1 158 ? -9.391 -4.512 7.754 1 98.38 158 GLU B C 1
ATOM 2649 O O . GLU B 1 158 ? -9.93 -3.49 7.316 1 98.38 158 GLU B O 1
ATOM 2654 N N . GLN B 1 159 ? -8.531 -5.227 7.031 1 97.81 159 GLN B N 1
ATOM 2655 C CA . GLN B 1 159 ? -8.023 -4.793 5.734 1 97.81 159 GLN B CA 1
ATOM 2656 C C . GLN B 1 159 ? -9.055 -5.016 4.637 1 97.81 159 GLN B C 1
ATOM 2658 O O . GLN B 1 159 ? -9.164 -4.219 3.703 1 97.81 159 GLN B O 1
ATOM 2663 N N . PHE B 1 160 ? -9.82 -6.113 4.723 1 96.75 160 PHE B N 1
ATOM 2664 C CA . PHE B 1 160 ? -10.75 -6.457 3.654 1 96.75 160 PHE B CA 1
ATOM 2665 C C . PHE B 1 160 ? -12.148 -6.723 4.215 1 96.75 160 PHE B C 1
ATOM 2667 O O . PHE B 1 160 ? -12.289 -7.199 5.34 1 96.75 160 PHE B O 1
ATOM 2674 N N . HIS B 1 161 ? -13.156 -6.352 3.416 1 96.25 161 HIS B N 1
ATOM 2675 C CA . HIS B 1 161 ? -14.539 -6.676 3.748 1 96.25 161 HIS B CA 1
ATOM 2676 C C . HIS B 1 161 ? -15.008 -7.918 2.996 1 96.25 161 HIS B C 1
ATOM 2678 O O . HIS B 1 161 ? -15.242 -7.863 1.785 1 96.25 161 HIS B O 1
ATOM 2684 N N . VAL B 1 162 ? -15.109 -9.055 3.699 1 93 162 VAL B N 1
ATOM 2685 C CA . VAL B 1 162 ? -15.414 -10.344 3.096 1 93 162 VAL B CA 1
ATOM 2686 C C . VAL B 1 162 ? -16.625 -10.961 3.785 1 93 162 VAL B C 1
ATOM 2688 O O . VAL B 1 162 ? -16.656 -11.086 5.012 1 93 162 VAL B O 1
ATOM 2691 N N . ASP B 1 163 ? -17.625 -11.352 2.996 1 89.81 163 ASP B N 1
ATOM 2692 C CA . ASP B 1 163 ? -18.828 -12 3.496 1 89.81 163 ASP B CA 1
ATOM 2693 C C . ASP B 1 163 ? -19.484 -11.172 4.598 1 89.81 163 ASP B C 1
ATOM 2695 O O . ASP B 1 163 ? -19.828 -11.695 5.66 1 89.81 163 ASP B O 1
ATOM 2699 N N . GLY B 1 164 ? -19.422 -9.891 4.449 1 92.31 164 GLY B N 1
ATOM 2700 C CA . GLY B 1 164 ? -20.156 -8.977 5.309 1 92.31 164 GLY B CA 1
ATOM 2701 C C . GLY B 1 164 ? -19.391 -8.578 6.555 1 92.31 164 GLY B C 1
ATOM 2702 O O . GLY B 1 164 ? -19.922 -7.879 7.418 1 92.31 164 GLY B O 1
ATOM 2703 N N . ALA B 1 165 ? -18.188 -9.055 6.613 1 95.25 165 ALA B N 1
ATOM 2704 C CA . ALA B 1 165 ? -17.406 -8.734 7.805 1 95.25 165 ALA B CA 1
ATOM 2705 C C . ALA B 1 165 ? -16 -8.273 7.43 1 95.25 165 ALA B C 1
ATOM 2707 O O . ALA B 1 165 ? -15.438 -8.734 6.438 1 95.25 165 ALA B O 1
ATOM 2708 N N . TRP B 1 166 ? -15.547 -7.348 8.266 1 97.38 166 TRP B N 1
ATOM 2709 C CA . TRP B 1 166 ? -14.164 -6.93 8.094 1 97.38 166 TRP B CA 1
ATOM 2710 C C . TRP B 1 166 ? -13.203 -8 8.602 1 97.38 166 TRP B C 1
ATOM 2712 O O . TRP B 1 166 ? -13.438 -8.609 9.648 1 97.38 166 TRP B O 1
ATOM 2722 N N . ARG B 1 167 ? -12.125 -8.203 7.816 1 96.62 167 ARG B N 1
ATOM 2723 C CA . ARG B 1 167 ? -11.164 -9.258 8.125 1 96.62 167 ARG B CA 1
ATOM 2724 C C . ARG B 1 167 ? -9.742 -8.703 8.203 1 96.62 167 ARG B C 1
ATOM 2726 O O . ARG B 1 167 ? -9.336 -7.898 7.355 1 96.62 167 ARG B O 1
ATOM 2733 N N . ASP B 1 168 ? -9.07 -9.18 9.227 1 97.69 168 ASP B N 1
ATOM 2734 C CA . ASP B 1 168 ? -7.648 -8.867 9.352 1 97.69 168 ASP B CA 1
ATOM 2735 C C . ASP B 1 168 ? -6.828 -9.586 8.281 1 97.69 168 ASP B C 1
ATOM 2737 O O . ASP B 1 168 ? -7.332 -10.484 7.609 1 97.69 168 ASP B O 1
ATOM 2741 N N . SER B 1 169 ? -5.602 -9.117 8.102 1 97.69 169 SER B N 1
ATOM 2742 C CA . SER B 1 169 ? -4.613 -9.812 7.277 1 97.69 169 SER B CA 1
ATOM 2743 C C . SER B 1 169 ? -3.289 -9.969 8.023 1 97.69 169 SER B C 1
ATOM 2745 O O . SER B 1 169 ? -2.91 -9.102 8.812 1 97.69 169 SER B O 1
ATOM 2747 N N . ILE B 1 170 ? -2.648 -11.086 7.785 1 97.94 170 ILE B N 1
ATOM 2748 C CA . ILE B 1 170 ? -1.286 -11.297 8.258 1 97.94 170 ILE B CA 1
ATOM 2749 C C . ILE B 1 170 ? -0.293 -10.938 7.156 1 97.94 170 ILE B C 1
ATOM 2751 O O . ILE B 1 170 ? -0.426 -11.398 6.023 1 97.94 170 ILE B O 1
ATOM 2755 N N . VAL B 1 171 ? 0.675 -10.133 7.516 1 98.5 171 VAL B N 1
ATOM 2756 C CA . VAL B 1 171 ? 1.655 -9.648 6.547 1 98.5 171 VAL B CA 1
ATOM 2757 C C . VAL B 1 171 ? 2.9 -10.531 6.59 1 98.5 171 VAL B C 1
ATOM 2759 O O . VAL B 1 171 ? 3.383 -10.883 7.668 1 98.5 171 VAL B O 1
ATOM 2762 N N . HIS B 1 172 ? 3.375 -10.922 5.438 1 98.69 172 HIS B N 1
ATOM 2763 C CA . HIS B 1 172 ? 4.672 -11.562 5.238 1 98.69 172 HIS B CA 1
ATOM 2764 C C . HIS B 1 172 ? 5.547 -10.742 4.293 1 98.69 172 HIS B C 1
ATOM 2766 O O . HIS B 1 172 ? 5.051 -10.164 3.324 1 98.69 172 HIS B O 1
ATOM 2772 N N . ALA B 1 173 ? 6.859 -10.734 4.57 1 98.81 173 ALA B N 1
ATOM 2773 C CA . ALA B 1 173 ? 7.746 -9.961 3.701 1 98.81 173 ALA B CA 1
ATOM 2774 C C . ALA B 1 173 ? 9.125 -10.609 3.617 1 98.81 173 ALA B C 1
ATOM 2776 O O . ALA B 1 173 ? 9.492 -11.414 4.477 1 98.81 173 ALA B O 1
ATOM 2777 N N . VAL B 1 174 ? 9.812 -10.289 2.568 1 98.81 174 VAL B N 1
ATOM 2778 C CA . VAL B 1 174 ? 11.195 -10.703 2.357 1 98.81 174 VAL B CA 1
ATOM 2779 C C . VAL B 1 174 ? 11.984 -9.555 1.722 1 98.81 174 VAL B C 1
ATOM 2781 O O . VAL B 1 174 ? 11.469 -8.836 0.862 1 98.81 174 VAL B O 1
ATOM 2784 N N . LEU B 1 175 ? 13.203 -9.352 2.227 1 98.75 175 LEU B N 1
ATOM 2785 C CA . LEU B 1 175 ? 14.109 -8.359 1.663 1 98.75 175 LEU B CA 1
ATOM 2786 C C . LEU B 1 175 ? 15.023 -8.984 0.616 1 98.75 175 LEU B C 1
ATOM 2788 O O . LEU B 1 175 ? 15.281 -10.188 0.655 1 98.75 175 LEU B O 1
ATOM 2792 N N . GLU B 1 176 ? 15.422 -8.117 -0.268 1 98.06 176 GLU B N 1
ATOM 2793 C CA . GLU B 1 176 ? 16.25 -8.594 -1.376 1 98.06 176 GLU B CA 1
ATOM 2794 C C . GLU B 1 176 ? 17.438 -9.414 -0.873 1 98.06 176 GLU B C 1
ATOM 2796 O O . GLU B 1 176 ? 17.734 -10.477 -1.41 1 98.06 176 GLU B O 1
ATOM 2801 N N . HIS B 1 177 ? 18.094 -8.977 0.148 1 97.62 177 HIS B N 1
ATOM 2802 C CA . HIS B 1 177 ? 19.312 -9.609 0.618 1 97.62 177 HIS B CA 1
ATOM 2803 C C . HIS B 1 177 ? 19.016 -10.875 1.415 1 97.62 177 HIS B C 1
ATOM 2805 O O . HIS B 1 177 ? 19.922 -11.664 1.708 1 97.62 177 HIS B O 1
ATOM 2811 N N . GLU B 1 178 ? 17.781 -11.125 1.738 1 97.75 178 GLU B N 1
ATOM 2812 C CA . GLU B 1 178 ? 17.375 -12.312 2.486 1 97.75 178 GLU B CA 1
ATOM 2813 C C . GLU B 1 178 ? 16.984 -13.453 1.548 1 97.75 178 GLU B C 1
ATOM 2815 O O . GLU B 1 178 ? 16.969 -14.617 1.952 1 97.75 178 GLU B O 1
ATOM 2820 N N . TRP B 1 179 ? 16.562 -13.047 0.334 1 96.19 179 TRP B N 1
ATOM 2821 C CA . TRP B 1 179 ? 16 -14.023 -0.593 1 96.19 179 TRP B CA 1
ATOM 2822 C C . TRP B 1 179 ? 17.109 -14.781 -1.314 1 96.19 179 TRP B C 1
ATOM 2824 O O . TRP B 1 179 ? 18.094 -14.18 -1.771 1 96.19 179 TRP B O 1
ATOM 2834 N N . ARG B 1 180 ? 16.859 -16.109 -1.337 1 90.81 180 ARG B N 1
ATOM 2835 C CA . ARG B 1 180 ? 17.734 -17.016 -2.092 1 90.81 180 ARG B CA 1
ATOM 2836 C C . ARG B 1 180 ? 16.953 -17.828 -3.096 1 90.81 180 ARG B C 1
ATOM 2838 O O . ARG B 1 180 ? 16.062 -18.594 -2.715 1 90.81 180 ARG B O 1
ATOM 2845 N N . ALA B 1 181 ? 17.25 -17.641 -4.328 1 86 181 ALA B N 1
ATOM 2846 C CA . ALA B 1 181 ? 16.547 -18.406 -5.355 1 86 181 ALA B CA 1
ATOM 2847 C C . ALA B 1 181 ? 16.844 -19.906 -5.215 1 86 181 ALA B C 1
ATOM 2849 O O . ALA B 1 181 ? 18 -20.297 -5.016 1 86 181 ALA B O 1
ATOM 2850 N N . PRO B 1 182 ? 15.789 -20.641 -5.258 1 86.12 182 PRO B N 1
ATOM 2851 C CA . PRO B 1 182 ? 16.062 -22.078 -5.309 1 86.12 182 PRO B CA 1
ATOM 2852 C C . PRO B 1 182 ? 16.812 -22.5 -6.574 1 86.12 182 PRO B C 1
ATOM 2854 O O . PRO B 1 182 ? 16.922 -21.703 -7.512 1 86.12 182 PRO B O 1
ATOM 2857 N N . GLU B 1 183 ? 17.406 -23.688 -6.469 1 78.81 183 GLU B N 1
ATOM 2858 C CA . GLU B 1 183 ? 18.062 -24.219 -7.656 1 78.81 183 GLU B CA 1
ATOM 2859 C C . GLU B 1 183 ? 17.094 -24.344 -8.82 1 78.81 183 GLU B C 1
ATOM 2861 O O . GLU B 1 183 ? 15.898 -24.609 -8.617 1 78.81 183 GLU B O 1
ATOM 2866 N N . GLY B 1 184 ? 17.484 -24.203 -10 1 75.06 184 GLY B N 1
ATOM 2867 C CA . GLY B 1 184 ? 16.672 -24.375 -11.188 1 75.06 184 GLY B CA 1
ATOM 2868 C C . GLY B 1 184 ? 16.094 -23.094 -11.719 1 75.06 184 GLY B C 1
ATOM 2869 O O . GLY B 1 184 ? 15.453 -23.078 -12.773 1 75.06 184 GLY B O 1
ATOM 2870 N N . PHE B 1 185 ? 16.266 -22.047 -10.852 1 73.81 185 PHE B N 1
ATOM 2871 C CA . PHE B 1 185 ? 15.758 -20.766 -11.305 1 73.81 185 PHE B CA 1
ATOM 2872 C C . PHE B 1 185 ? 16.672 -20.156 -12.359 1 73.81 185 PHE B C 1
ATOM 2874 O O . PHE B 1 185 ? 17.891 -20.125 -12.18 1 73.81 185 PHE B O 1
ATOM 2881 N N . SER B 1 186 ? 16.297 -20.203 -13.656 1 61.97 186 SER B N 1
ATOM 2882 C CA . SER B 1 186 ? 17.062 -19.547 -14.711 1 61.97 186 SER B CA 1
ATOM 2883 C C . SER B 1 186 ? 16.375 -18.266 -15.156 1 61.97 186 SER B C 1
ATOM 2885 O O . SER B 1 186 ? 15.141 -18.172 -15.148 1 61.97 186 SER B O 1
ATOM 2887 N N . GLU B 1 187 ? 17.047 -17.125 -14.945 1 55.31 187 GLU B N 1
ATOM 2888 C CA . GLU B 1 187 ? 16.562 -15.875 -15.531 1 55.31 187 GLU B CA 1
ATOM 2889 C C . GLU B 1 187 ? 16.75 -15.867 -17.047 1 55.31 187 GLU B C 1
ATOM 2891 O O . GLU B 1 187 ? 17.859 -16.094 -17.531 1 55.31 187 GLU B O 1
ATOM 2896 N N . ARG B 1 188 ? 16.062 -16.578 -17.859 1 46.88 188 ARG B N 1
ATOM 2897 C CA . ARG B 1 188 ? 16.422 -16.375 -19.266 1 46.88 188 ARG B CA 1
ATOM 2898 C C . ARG B 1 188 ? 16.125 -14.945 -19.703 1 46.88 188 ARG B C 1
ATOM 2900 O O . ARG B 1 188 ? 15.219 -14.297 -19.156 1 46.88 188 ARG B O 1
#

Radius of gyration: 22.18 Å; Cα contacts (8 Å, |Δi|>4): 773; chains: 2; bounding box: 43×65×46 Å

Foldseek 3Di:
DPFDWWDFQFKIKTQQDLVCLVLALLWQQDQVQLVFPQRHRDDSVRSNVVSVVSVVLRPDVVRFKHKIFIATPVVRRGFWIKIWGHDPVDDQEIEIDMTGRPVCPPVLSLLLSVLRVLCCSCVVVNGFKYKYKTFPVPVSNVVSLVVNQWDWDAKAFQPHQHPNDGGIIIMTMDGSVRGDRDPRTDPD/DPFDWWDFQFKIKTQQDLVCLVLALLWQQDQVQLVFPQNHRDDSVRSNVVSVVSVVLRPDVVRFKHKIFIATPVVRRGFWIKIWGHDPVDDQEIEIDMTGRPVCPPVLSLLLSVLRVLCCSCVVVNGFKYKYKTFPVPVSNVVSLVSQQWDWDAKAFQPHQHPNDGGIIIMTMDGSVRGDRDPRGDPD

Sequence (376 aa):
MHPITVTGSRLRLREIRGTDLDALHAVQGHADVAQHMRGRAQTRDEVAESISRAAGHAGAVPRTVYMLAVVRSADARLIGRADLDLDPFSEKAGTIGFMLHPDTWGAGFGTETVHLLCALGFRHLGLHRIWATRSPSNIASGRTLAKAGLAEEGRIREQFHVDGAWRDSIVHAVLEHEWRAPEGFSERMHPITVTGSRLRLREIRGTDLDALHAVQGHADVAQHMRGRAQTRDEVAESISRAAGHAGAVPRTVYMLAVVRSADARLIGRADLDLDPFSEKAGTIGFMLHPDTWGAGFGTETVHLLCALGFRHLGLHRIWATRSPSNIASGRTLAKAGLAEEGRIREQFHVDGAWRDSIVHAVLEHEWRAPEGFSER

InterPro domains:
  IPR000182 GNAT domain [PF13302] (10-150)
  IPR000182 GNAT domain [PS51186] (11-180)
  IPR016181 Acyl-CoA N-acyltransferase [SSF55729] (1-175)
  IPR051531 N-acetyltransferase [PTHR43792] (4-179)

Solvent-accessible surface area (backbone atoms only — not comparable to full-atom values): 20105 Å² total; per-residue (Å²): 134,76,82,55,58,43,41,42,73,58,40,29,39,30,67,62,51,87,86,40,48,67,53,48,32,63,26,53,36,26,62,77,52,12,62,72,61,70,56,59,50,42,50,65,67,55,45,48,50,48,49,53,48,35,51,52,33,60,70,39,86,82,61,52,48,43,52,26,30,30,26,34,62,93,76,65,43,62,47,30,39,37,36,43,33,58,35,92,88,36,57,48,26,29,37,45,51,72,52,58,29,74,92,52,60,93,68,58,52,66,29,52,50,50,45,49,52,46,44,46,37,40,71,71,66,60,28,45,34,42,32,35,70,41,48,78,82,42,54,68,59,50,51,33,42,42,75,54,58,25,41,78,49,43,54,45,79,53,35,40,77,38,90,90,34,72,32,50,29,36,32,30,34,37,42,46,90,72,61,72,82,61,83,56,59,43,84,109,133,74,83,55,59,44,40,43,74,57,41,31,40,30,67,62,52,87,86,40,50,66,53,48,33,63,28,54,36,26,61,78,51,12,60,71,62,68,57,59,49,42,50,66,67,54,43,49,50,49,49,52,49,34,50,53,32,59,70,38,85,81,62,51,47,44,52,27,30,29,26,33,62,91,76,65,42,62,45,31,39,37,37,43,32,57,35,91,89,38,56,47,26,29,37,45,52,70,52,57,30,75,91,52,61,93,70,58,52,64,28,50,50,50,45,48,51,47,44,46,38,41,72,71,67,59,27,46,34,40,31,36,69,41,47,78,82,42,54,68,60,51,53,31,42,43,74,53,58,27,40,79,49,42,54,44,78,54,36,38,76,38,90,90,35,71,33,50,27,36,32,30,34,37,41,47,91,72,63,72,82,62,84,56,58,44,84,110

Nearest PDB structures (foldseek):
  3wr7-assembly1_A-3  TM=8.691E-01  e=8.078E-13  Escherichia coli LY180
  6vfn-assembly1_A  TM=8.544E-01  e=4.067E-13  Bacillus thuringiensis
  2fck-assembly1_A-2  TM=7.919E-01  e=2.470E-13  Vibrio cholerae O1 biovar El Tor str. N16961
  5ix3-assembly1_A  TM=8.310E-01  e=4.089E-12  Staphylococcus aureus
  1nsl-assembly1_E  TM=7.951E-01  e=1.250E-12  Bacillus subtilis

Secondary structure (DSSP, 8-state):
--S-EEE-SSEEEEE--GGGHHHHHHHHT-HHHHTTTTS-PPPHHHHHHHHHHHHHHHT-SS--EEEEEEEETTTTEEEEEEEEEE-TTSTTEEEEEEEE-GGGTTTTHHHHHHHHHHIIIIIIS--SEEEEEE-TT-HHHHHHHHHTTPEEEEEEEEEEEETTEEEEEEEEEEEGGG--PPTT-B--/--S-EEE-SSEEEEE--GGGHHHHHHHHT-HHHHTTTTS-PPPHHHHHHHHHHHHHHHT-SS--EEEEEEEETTTTEEEEEEEEEE-TTSTTEEEEEEEE-GGGTTTTHHHHHHHHHHIIIIIIS--SEEEEEE-TT-HHHHHHHHHTTPEEEEEEEEEEEETTEEEEEEEEEEEGGG--PPTT-B--

Organism: Streptomyces mobaraensis (NCBI:txid35621)

pLDDT: mean 95.29, std 6.82, range [46.88, 98.94]